Protein AF-A0A538HUB7-F1 (afdb_monomer_lite)

Sequence (260 aa):
GPAVIAAAWGALPEPLDDYRVLVALATLGLLAVALAFPAPLWARLAFGVAAAANPVAVRAAWFGTADAPTLLLLFASFALVLRRRPAWAGAALGAAILTKQFALAAAPFVVAAVLVSWGRRDALRAVAIGCGVVAAGFLPFLIADPGAVWTDTVRYGAGTYRIVGYGLSALLLRAHVLSDRNGAYPFFPLVFAVWLPVTAFLVRGQLRGRIPWTGCVGFTASVFVLLFLGRIFQISYLVYPLTGLALTGLVAVGERDSPG

Secondary structure (DSSP, 8-state):
-HHHHHHHHTTSPTTTT-HHHHHHHHHHHHHHHHTTSSS-HHHHHHHHHHHHS-HHHHHHHHHT-THHHHHHHHHHHHHHHHTT-HHHHHHHHHHHHHH-GGGGGGHHHHHHHHHHHH-HHHHHHHHHHHHHHHHHHHHHHHHH-HHHIIIIIIIIIIIISPPEESSHHHHHHHTTSSS-TTS---HHHHIIIIIHHHHHHHHHHHHHH--HHHHHHHHHHHHHHHHHTSSEE-GGGGHHHHHHHHHHHHHHHHHHTS--

Radius of gyration: 18.46 Å; chains: 1; bounding box: 49×42×50 Å

pLDDT: mean 93.14, std 6.97, range [47.38, 98.69]

Foldseek 3Di:
DQVVVLVVQLVDDPPRSPLLVVLLVLLLLLLVLLVLALFDPVLSNVLSCLLSVVPLSVVVSVVSQLVSVLLSLQSNLLSCLRVVNLLSSLQSLLVSCLSPVLSVLLLLLSLLSNCLRPNDVSSVNSVVNSVVNNCVSCVVVCVVPVPCCCVPPPCCFQAADFQDDDAPLVVCVVVVVDVGRRDGAPLVVCCVVPLVVLLVVLSVVCNVVSQSLSSLVSSLVSSVSNLRSTSYNHPSSVSRNSSSVSSSSSSVNSVVPDDD

Structure (mmCIF, N/CA/C/O backbone):
data_AF-A0A538HUB7-F1
#
_entry.id   AF-A0A538HUB7-F1
#
loop_
_atom_site.group_PDB
_atom_site.id
_atom_site.type_symbol
_atom_site.label_atom_id
_atom_site.label_alt_id
_atom_site.label_comp_id
_atom_site.label_asym_id
_atom_site.label_entity_id
_atom_site.label_seq_id
_atom_site.pdbx_PDB_ins_code
_atom_site.Cartn_x
_atom_site.Cartn_y
_atom_site.Cartn_z
_atom_site.occupancy
_atom_site.B_iso_or_equiv
_atom_site.auth_seq_id
_atom_site.auth_comp_id
_atom_site.auth_asym_id
_atom_site.auth_atom_id
_atom_site.pdbx_PDB_model_num
ATOM 1 N N . GLY A 1 1 ? 8.523 10.736 -2.372 1.00 71.75 1 GLY A N 1
ATOM 2 C CA . GLY A 1 1 ? 8.824 9.352 -2.795 1.00 71.75 1 GLY A CA 1
ATOM 3 C C . GLY A 1 1 ? 10.155 8.885 -2.235 1.00 71.75 1 GLY A C 1
ATOM 4 O O . GLY A 1 1 ? 10.750 9.650 -1.480 1.00 71.75 1 GLY A O 1
ATOM 5 N N . PRO A 1 2 ? 10.642 7.678 -2.585 1.00 75.12 2 PRO A N 1
ATOM 6 C CA . PRO A 1 2 ? 11.830 7.072 -1.975 1.00 75.12 2 PRO A CA 1
ATOM 7 C C . PRO A 1 2 ? 13.083 7.933 -2.064 1.00 75.12 2 PRO A C 1
ATOM 9 O O . PRO A 1 2 ? 13.783 8.037 -1.072 1.00 75.12 2 PRO A O 1
ATOM 12 N N . ALA A 1 3 ? 13.320 8.605 -3.196 1.00 79.56 3 ALA A N 1
ATOM 13 C CA . ALA A 1 3 ? 14.480 9.480 -3.376 1.00 79.56 3 ALA A CA 1
ATOM 14 C C . ALA A 1 3 ? 14.505 10.641 -2.367 1.00 79.56 3 ALA A C 1
ATOM 16 O O . ALA A 1 3 ? 15.527 10.901 -1.750 1.00 79.56 3 ALA A O 1
ATOM 17 N N . VAL A 1 4 ? 13.356 11.288 -2.140 1.00 82.88 4 VAL A N 1
ATOM 18 C CA . VAL A 1 4 ? 13.230 12.376 -1.153 1.00 82.88 4 VAL A CA 1
ATOM 19 C C . VAL A 1 4 ? 13.400 11.845 0.269 1.00 82.88 4 VAL A C 1
ATOM 21 O O . VAL A 1 4 ? 14.078 12.467 1.076 1.00 82.88 4 VAL A O 1
ATOM 24 N N . ILE A 1 5 ? 12.809 10.684 0.574 1.00 83.25 5 ILE A N 1
ATOM 25 C CA . ILE A 1 5 ? 12.940 10.057 1.896 1.00 83.25 5 ILE A CA 1
ATOM 26 C C . ILE A 1 5 ? 14.397 9.662 2.150 1.00 83.25 5 ILE A C 1
ATOM 28 O O . ILE A 1 5 ? 14.909 9.936 3.224 1.00 83.25 5 ILE A O 1
ATOM 32 N N . ALA A 1 6 ? 15.070 9.059 1.170 1.00 81.88 6 ALA A N 1
ATOM 33 C CA . ALA A 1 6 ? 16.469 8.666 1.272 1.00 81.88 6 ALA A CA 1
ATOM 34 C C . ALA A 1 6 ? 17.392 9.881 1.412 1.00 81.88 6 ALA A C 1
ATOM 36 O O . ALA A 1 6 ? 18.267 9.863 2.265 1.00 81.88 6 ALA A O 1
ATOM 37 N N . ALA A 1 7 ? 17.159 10.953 0.648 1.00 84.81 7 ALA A N 1
ATOM 38 C CA . ALA A 1 7 ? 17.924 12.193 0.771 1.00 84.81 7 ALA A CA 1
ATOM 39 C C . ALA A 1 7 ? 17.744 12.849 2.149 1.00 84.81 7 ALA A C 1
ATOM 41 O O . ALA A 1 7 ? 18.717 13.275 2.760 1.00 84.81 7 ALA A O 1
ATOM 42 N N . ALA A 1 8 ? 16.509 12.897 2.660 1.00 87.06 8 ALA A N 1
ATOM 43 C CA . ALA A 1 8 ? 16.238 13.420 3.996 1.00 87.06 8 ALA A CA 1
ATOM 44 C C . ALA A 1 8 ? 16.853 12.540 5.097 1.00 87.06 8 ALA A C 1
ATOM 46 O O . ALA A 1 8 ? 17.353 13.059 6.089 1.00 87.06 8 ALA A O 1
ATOM 47 N N . TRP A 1 9 ? 16.821 11.216 4.925 1.00 89.81 9 TRP A N 1
ATOM 48 C CA . TRP A 1 9 ? 17.374 10.262 5.885 1.00 89.81 9 TRP A CA 1
ATOM 49 C C . TRP A 1 9 ? 18.905 10.277 5.906 1.00 89.81 9 TRP A C 1
ATOM 51 O O . TRP A 1 9 ? 19.504 10.257 6.975 1.00 89.81 9 TRP A O 1
ATOM 61 N N . GLY A 1 10 ? 19.530 10.408 4.735 1.00 86.31 10 GLY A N 1
ATOM 62 C CA . GLY A 1 10 ? 20.982 10.502 4.581 1.00 86.31 10 GLY A CA 1
ATOM 63 C C . GLY A 1 10 ? 21.602 11.780 5.157 1.00 86.31 10 GLY A C 1
ATOM 64 O O . GLY A 1 10 ? 22.817 11.914 5.155 1.00 86.31 10 GLY A O 1
ATOM 65 N N . ALA A 1 11 ? 20.794 12.726 5.648 1.00 91.56 11 ALA A N 1
ATOM 66 C CA . ALA A 1 11 ? 21.279 13.897 6.378 1.00 91.56 11 ALA A CA 1
ATOM 67 C C . ALA A 1 11 ? 21.576 13.607 7.866 1.00 91.56 11 ALA A C 1
ATOM 69 O O . ALA A 1 11 ? 22.048 14.494 8.580 1.00 91.56 11 ALA A O 1
ATOM 70 N N . LEU A 1 12 ? 21.255 12.404 8.357 1.00 90.94 12 LEU A N 1
ATOM 71 C CA . LEU A 1 12 ? 21.574 11.964 9.716 1.00 90.94 12 LEU A CA 1
ATOM 72 C C . LEU A 1 12 ? 23.077 11.661 9.870 1.00 90.94 12 LEU A C 1
ATOM 74 O O . LEU A 1 12 ? 23.770 11.463 8.878 1.00 90.94 12 LEU A O 1
ATOM 78 N N . PRO A 1 13 ? 23.614 11.636 11.102 1.00 92.56 13 PRO A N 1
ATOM 79 C CA . PRO A 1 13 ? 24.986 11.198 11.333 1.00 92.56 13 PRO A CA 1
ATOM 80 C C . PRO A 1 13 ? 25.124 9.680 11.163 1.00 92.56 13 PRO A C 1
ATOM 82 O O . PRO A 1 13 ? 24.216 8.921 11.516 1.00 92.56 13 PRO A O 1
ATOM 85 N N . GLU A 1 14 ? 26.293 9.234 10.705 1.00 90.94 14 GLU A N 1
ATOM 86 C CA . GLU A 1 14 ? 26.631 7.810 10.653 1.00 90.94 14 GLU A CA 1
ATOM 87 C C . GLU A 1 14 ? 26.530 7.157 12.050 1.00 90.94 14 GLU A C 1
ATOM 89 O O . GLU A 1 14 ? 26.947 7.761 13.047 1.00 90.94 14 GLU A O 1
ATOM 94 N N . PRO A 1 15 ? 25.980 5.927 12.170 1.00 87.50 15 PRO A N 1
ATOM 95 C CA . PRO A 1 15 ? 25.507 5.040 11.096 1.00 87.50 15 PRO A CA 1
ATOM 96 C C . PRO A 1 15 ? 23.996 5.161 10.797 1.00 87.50 15 PRO A C 1
ATOM 98 O O . PRO A 1 15 ? 23.410 4.270 10.180 1.00 87.50 15 PRO A O 1
ATOM 101 N N . LEU A 1 16 ? 23.314 6.188 11.319 1.00 89.62 16 LEU A N 1
ATOM 102 C CA . LEU A 1 16 ? 21.856 6.321 11.198 1.00 89.62 16 LEU A CA 1
ATOM 103 C C . LEU A 1 16 ? 21.405 6.774 9.807 1.00 89.62 16 LEU A C 1
ATOM 105 O O . LEU A 1 16 ? 20.225 6.641 9.494 1.00 89.62 16 LEU A O 1
ATOM 109 N N . ASP A 1 17 ? 22.319 7.284 8.992 1.00 89.31 17 ASP A N 1
ATOM 110 C CA . ASP A 1 17 ? 22.122 7.711 7.608 1.00 89.31 17 ASP A CA 1
ATOM 111 C C . ASP A 1 17 ? 21.885 6.549 6.627 1.00 89.31 17 ASP A C 1
ATOM 113 O O . ASP A 1 17 ? 21.287 6.756 5.565 1.00 89.31 17 ASP A O 1
ATOM 117 N N . ASP A 1 18 ? 22.262 5.314 6.985 1.00 91.06 18 ASP A N 1
ATOM 118 C CA . ASP A 1 18 ? 21.969 4.129 6.173 1.00 91.06 18 ASP A CA 1
ATOM 119 C C . ASP A 1 18 ? 20.448 3.914 6.068 1.00 91.06 18 ASP A C 1
ATOM 121 O O . ASP A 1 18 ? 19.735 3.663 7.045 1.00 91.06 18 ASP A O 1
ATOM 125 N N . TYR A 1 19 ? 19.933 3.944 4.837 1.00 90.25 19 TYR A N 1
ATOM 126 C CA . TYR A 1 19 ? 18.521 3.719 4.534 1.00 90.25 19 TYR A CA 1
ATOM 127 C C . TYR A 1 19 ? 17.997 2.372 5.063 1.00 90.25 19 TYR A C 1
ATOM 129 O O . TYR A 1 19 ? 16.810 2.238 5.366 1.00 90.25 19 TYR A O 1
ATOM 137 N N . ARG A 1 20 ? 18.855 1.359 5.230 1.00 92.44 20 ARG A N 1
ATOM 138 C CA . ARG A 1 20 ? 18.485 0.074 5.849 1.00 92.44 20 ARG A CA 1
ATOM 139 C C . ARG A 1 20 ? 18.029 0.245 7.293 1.00 92.44 20 ARG A C 1
ATOM 141 O O . ARG A 1 20 ? 17.128 -0.479 7.716 1.00 92.44 20 ARG A O 1
ATOM 148 N N . VAL A 1 21 ? 18.572 1.222 8.021 1.00 92.81 21 VAL A N 1
ATOM 149 C CA . VAL A 1 21 ? 18.115 1.570 9.374 1.00 92.81 21 VAL A CA 1
ATOM 150 C C . VAL A 1 21 ? 16.677 2.076 9.321 1.00 92.81 21 VAL A C 1
ATOM 152 O O . VAL A 1 21 ? 15.841 1.587 10.080 1.00 92.81 21 VAL A O 1
ATOM 155 N N . LEU A 1 22 ? 16.335 2.960 8.374 1.00 92.75 22 LEU A N 1
ATOM 156 C CA . LEU A 1 22 ? 14.943 3.382 8.170 1.00 92.75 22 LEU A CA 1
ATOM 157 C C . LEU A 1 22 ? 14.031 2.190 7.875 1.00 92.75 22 LEU A C 1
ATOM 159 O O . LEU A 1 22 ? 12.939 2.096 8.433 1.00 92.75 22 LEU A O 1
ATOM 163 N N . VAL A 1 23 ? 14.449 1.276 6.997 1.00 93.62 23 VAL A N 1
ATOM 164 C CA . VAL A 1 23 ? 13.630 0.108 6.642 1.00 93.62 23 VAL A CA 1
ATOM 165 C C . VAL A 1 23 ? 13.457 -0.827 7.843 1.00 93.62 23 VAL A C 1
ATOM 167 O O . VAL A 1 23 ? 12.350 -1.322 8.068 1.00 93.62 23 VAL A O 1
ATOM 170 N N . ALA A 1 24 ? 14.495 -1.028 8.657 1.00 94.06 24 ALA A N 1
ATOM 171 C CA . ALA A 1 24 ? 14.412 -1.794 9.899 1.00 94.06 24 ALA A CA 1
ATOM 172 C C . ALA A 1 24 ? 13.457 -1.135 10.909 1.00 94.06 24 ALA A C 1
ATOM 174 O O . ALA A 1 24 ? 12.549 -1.795 11.419 1.00 94.06 24 ALA A O 1
ATOM 175 N N . LEU A 1 25 ? 13.584 0.177 11.129 1.00 95.12 25 LEU A N 1
ATOM 176 C CA . LEU A 1 25 ? 12.682 0.943 11.992 1.00 95.12 25 LEU A CA 1
ATOM 177 C C . LEU A 1 25 ? 11.243 0.915 11.479 1.00 95.12 25 LEU A C 1
ATOM 179 O O . LEU A 1 25 ? 10.319 0.747 12.268 1.00 95.12 25 LEU A O 1
ATOM 183 N N . ALA A 1 26 ? 11.032 1.018 10.167 1.00 96.06 26 ALA A N 1
ATOM 184 C CA . ALA A 1 26 ? 9.704 0.924 9.575 1.00 96.06 26 ALA A CA 1
ATOM 185 C C . ALA A 1 26 ? 9.098 -0.477 9.734 1.00 96.06 26 ALA A C 1
ATOM 187 O O . ALA A 1 26 ? 7.897 -0.605 9.972 1.00 96.06 26 ALA A O 1
ATOM 188 N N . THR A 1 27 ? 9.930 -1.519 9.656 1.00 95.69 27 THR A N 1
ATOM 189 C CA . THR A 1 27 ? 9.527 -2.912 9.890 1.00 95.69 27 THR A CA 1
ATOM 190 C C . THR A 1 27 ? 9.089 -3.111 11.341 1.00 95.69 27 THR A C 1
ATOM 192 O O . THR A 1 27 ? 7.994 -3.613 11.580 1.00 95.69 27 THR A O 1
ATOM 195 N N . LEU A 1 28 ? 9.874 -2.637 12.317 1.00 96.25 28 LEU A N 1
ATOM 196 C CA . LEU A 1 28 ? 9.479 -2.629 13.734 1.00 96.25 28 LEU A CA 1
ATOM 197 C C . LEU A 1 28 ? 8.252 -1.739 13.983 1.00 96.25 28 LEU A C 1
ATOM 199 O O . LEU A 1 28 ? 7.378 -2.068 14.785 1.00 96.25 28 LEU A O 1
ATOM 203 N N . GLY A 1 29 ? 8.142 -0.641 13.238 1.00 96.94 29 GLY A N 1
ATOM 204 C CA . GLY A 1 29 ? 7.007 0.270 13.254 1.00 96.94 29 GLY A CA 1
ATOM 205 C C . GLY A 1 29 ? 5.682 -0.406 12.901 1.00 96.94 29 GLY A C 1
ATOM 206 O O . GLY A 1 29 ? 4.642 0.065 13.354 1.00 96.94 29 GLY A O 1
ATOM 207 N N . LEU A 1 30 ? 5.686 -1.527 12.165 1.00 97.12 30 LEU A N 1
ATOM 208 C CA . LEU A 1 30 ? 4.467 -2.301 11.891 1.00 97.12 30 LEU A CA 1
ATOM 209 C C . LEU A 1 30 ? 3.821 -2.825 13.182 1.00 97.12 30 LEU A C 1
ATOM 211 O O . LEU A 1 30 ? 2.596 -2.811 13.303 1.00 97.12 30 LEU A O 1
ATOM 215 N N . LEU A 1 31 ? 4.623 -3.210 14.178 1.00 97.56 31 LEU A N 1
ATOM 216 C CA . LEU A 1 31 ? 4.112 -3.555 15.504 1.00 97.56 31 LEU A CA 1
ATOM 217 C C . LEU A 1 31 ? 3.567 -2.312 16.216 1.00 97.56 31 LEU A C 1
ATOM 219 O O . LEU A 1 31 ? 2.450 -2.338 16.731 1.00 97.56 31 LEU A O 1
ATOM 223 N N . ALA A 1 32 ? 4.313 -1.206 16.203 1.00 97.00 32 ALA A N 1
ATOM 224 C CA . ALA A 1 32 ? 3.886 0.035 16.850 1.00 97.00 32 ALA A CA 1
ATOM 225 C C . ALA A 1 32 ? 2.557 0.558 16.278 1.00 97.00 32 ALA A C 1
ATOM 227 O O . ALA A 1 32 ? 1.659 0.946 17.024 1.00 97.00 32 ALA A O 1
ATOM 228 N N . VAL A 1 33 ? 2.382 0.515 14.957 1.00 97.50 33 VAL A N 1
ATOM 229 C CA . VAL A 1 33 ? 1.141 0.947 14.310 1.00 97.50 33 VAL A CA 1
ATOM 230 C C . VAL A 1 33 ? 0.013 -0.069 14.499 1.00 97.50 33 VAL A C 1
ATOM 232 O O . VAL A 1 33 ? -1.143 0.336 14.576 1.00 97.50 33 VAL A O 1
ATOM 235 N N . ALA A 1 34 ? 0.307 -1.368 14.652 1.00 97.56 34 ALA A N 1
ATOM 236 C CA . ALA A 1 34 ? -0.696 -2.363 15.041 1.00 97.56 34 ALA A CA 1
ATOM 237 C C . ALA A 1 34 ? -1.276 -2.052 16.427 1.00 97.56 34 ALA A C 1
ATOM 239 O O . ALA A 1 34 ? -2.479 -2.204 16.650 1.00 97.56 34 ALA A O 1
ATOM 240 N N . LEU A 1 35 ? -0.469 -1.486 17.334 1.00 97.31 35 LEU A N 1
ATOM 241 C CA . LEU A 1 35 ? -0.982 -0.945 18.590 1.00 97.31 35 LEU A CA 1
ATOM 242 C C . LEU A 1 35 ? -1.943 0.233 18.352 1.00 97.31 35 LEU A C 1
ATOM 244 O O . LEU A 1 35 ? -2.772 0.513 19.204 1.00 97.31 35 LEU A O 1
ATOM 248 N N . ALA A 1 36 ? -1.952 0.909 17.210 1.00 95.88 36 ALA A N 1
ATOM 249 C CA . ALA A 1 36 ? -2.946 1.948 16.963 1.00 95.88 36 ALA A CA 1
ATOM 250 C C . ALA A 1 36 ? -4.348 1.393 16.636 1.00 95.88 36 ALA A C 1
ATOM 252 O O . ALA A 1 36 ? -5.298 2.169 16.645 1.00 95.88 36 ALA A O 1
ATOM 253 N N . PHE A 1 37 ? -4.553 0.091 16.408 1.00 96.31 37 PHE A N 1
ATOM 254 C CA . PHE A 1 37 ? -5.878 -0.448 16.060 1.00 96.31 37 PHE A CA 1
ATOM 255 C C . PHE A 1 37 ? -6.808 -0.593 17.281 1.00 96.31 37 PHE A C 1
ATOM 257 O O . PHE A 1 37 ? -6.331 -0.884 18.383 1.00 96.31 37 PHE A O 1
ATOM 264 N N . PRO A 1 38 ? -8.128 -0.369 17.123 1.00 93.88 38 PRO A N 1
ATOM 265 C CA . PRO A 1 38 ? -9.117 -0.640 18.165 1.00 93.88 38 PRO A CA 1
ATOM 266 C C . PRO A 1 38 ? -9.408 -2.149 18.230 1.00 93.88 38 PRO A C 1
ATOM 268 O O . PRO A 1 38 ? -10.403 -2.628 17.705 1.00 93.88 38 PRO A O 1
ATOM 271 N N . ALA A 1 39 ? -8.488 -2.903 18.824 1.00 94.62 39 ALA A N 1
ATOM 272 C CA . ALA A 1 39 ? -8.589 -4.349 19.010 1.00 94.62 39 ALA A CA 1
ATOM 273 C C . ALA A 1 39 ? -8.029 -4.747 20.392 1.00 94.62 39 ALA A C 1
ATOM 275 O O . ALA A 1 39 ? -7.307 -3.949 21.011 1.00 94.62 39 ALA A O 1
ATOM 276 N N . PRO A 1 40 ? -8.313 -5.961 20.895 1.00 96.31 40 PRO A N 1
ATOM 277 C CA . PRO A 1 40 ? -7.677 -6.462 22.108 1.00 96.31 40 PRO A CA 1
ATOM 278 C C . PRO A 1 40 ? -6.151 -6.452 21.997 1.00 96.31 40 PRO A C 1
ATOM 280 O O . PRO A 1 40 ? -5.583 -6.621 20.913 1.00 96.31 40 PRO A O 1
ATOM 283 N N . LEU A 1 41 ? -5.467 -6.293 23.134 1.00 96.75 41 LEU A N 1
ATOM 284 C CA . LEU A 1 41 ? -4.004 -6.220 23.168 1.00 96.75 41 LEU A CA 1
ATOM 285 C C . LEU A 1 41 ? -3.347 -7.462 22.548 1.00 96.75 41 LEU A C 1
ATOM 287 O O . LEU A 1 41 ? -2.406 -7.318 21.773 1.00 96.75 41 LEU A O 1
ATOM 291 N N . TRP A 1 42 ? -3.872 -8.658 22.832 1.00 96.81 42 TRP A N 1
ATOM 292 C CA . TRP A 1 42 ? -3.332 -9.905 22.284 1.00 96.81 42 TRP A CA 1
ATOM 293 C C . TRP A 1 42 ? -3.349 -9.907 20.749 1.00 96.81 42 TRP A C 1
ATOM 295 O O . TRP A 1 42 ? -2.367 -10.311 20.134 1.00 96.81 42 TRP A O 1
ATOM 305 N N . ALA A 1 43 ? -4.412 -9.390 20.125 1.00 97.00 43 ALA A N 1
ATOM 306 C CA . ALA A 1 43 ? -4.539 -9.339 18.672 1.00 97.00 43 ALA A CA 1
ATOM 307 C C . ALA A 1 43 ? -3.584 -8.302 18.073 1.00 97.00 43 ALA A C 1
ATOM 309 O O . ALA A 1 43 ? -2.894 -8.583 17.093 1.00 97.00 43 ALA A O 1
ATOM 310 N N . ARG A 1 44 ? -3.484 -7.122 18.703 1.00 97.62 44 ARG A N 1
ATOM 311 C CA . ARG A 1 44 ? -2.546 -6.058 18.301 1.00 97.62 44 ARG A CA 1
ATOM 312 C C . ARG A 1 44 ? -1.101 -6.556 18.323 1.00 97.62 44 ARG A C 1
ATOM 314 O O . ARG A 1 44 ? -0.363 -6.301 17.375 1.00 97.62 44 ARG A O 1
ATOM 321 N N . LEU A 1 45 ? -0.722 -7.304 19.360 1.00 98.06 45 LEU A N 1
ATOM 322 C CA . LEU A 1 45 ? 0.604 -7.912 19.468 1.00 98.06 45 LEU A CA 1
ATOM 323 C C . LEU A 1 45 ? 0.791 -9.050 18.460 1.00 98.06 45 LEU A C 1
ATOM 325 O O . LEU A 1 45 ? 1.768 -9.031 17.722 1.00 98.06 45 LEU A O 1
ATOM 329 N N . ALA A 1 46 ? -0.140 -10.002 18.375 1.00 97.88 46 ALA A N 1
ATOM 330 C CA . ALA A 1 46 ? -0.007 -11.166 17.500 1.00 97.88 46 ALA A CA 1
ATOM 331 C C . ALA A 1 46 ? 0.103 -10.771 16.019 1.00 97.88 46 ALA A C 1
ATOM 333 O O . ALA A 1 46 ? 1.050 -11.168 15.341 1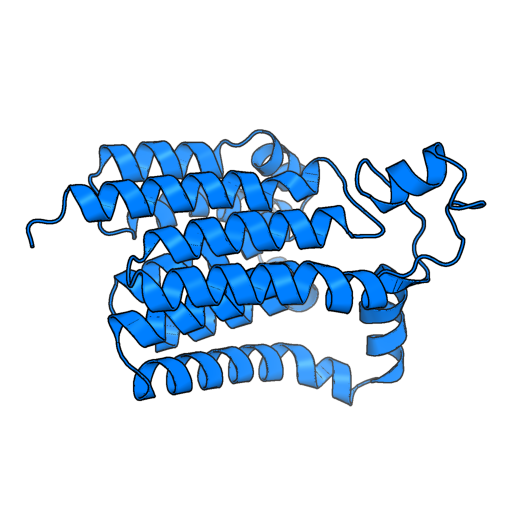.00 97.88 46 ALA A O 1
ATOM 334 N N . PHE A 1 47 ? -0.819 -9.942 15.518 1.00 98.06 47 PHE A N 1
ATOM 335 C CA . PHE A 1 47 ? -0.798 -9.505 14.120 1.00 98.06 47 PHE A CA 1
ATOM 336 C C . PHE A 1 47 ? 0.295 -8.467 13.843 1.00 98.06 47 PHE A C 1
ATOM 338 O O . PHE A 1 47 ? 0.876 -8.477 12.759 1.00 98.06 47 PHE A O 1
ATOM 345 N N . GLY A 1 48 ? 0.623 -7.611 14.817 1.00 97.25 48 GLY A N 1
ATOM 346 C CA . GLY A 1 48 ? 1.748 -6.679 14.712 1.00 97.25 48 GLY A CA 1
ATOM 347 C C . GLY A 1 48 ? 3.094 -7.397 14.607 1.00 97.25 48 GLY A C 1
ATOM 348 O O . GLY A 1 48 ? 3.894 -7.077 13.730 1.00 97.25 48 GLY A O 1
ATOM 349 N N . VAL A 1 49 ? 3.320 -8.417 15.442 1.00 97.25 49 VAL A N 1
ATOM 350 C CA . VAL A 1 49 ? 4.509 -9.279 15.372 1.00 97.25 49 VAL A CA 1
ATOM 351 C C . VAL A 1 49 ? 4.502 -10.087 14.081 1.00 97.25 49 VAL A C 1
ATOM 353 O O . VAL A 1 49 ? 5.526 -10.132 13.415 1.00 97.25 49 VAL A O 1
ATOM 356 N N . ALA A 1 50 ? 3.372 -10.665 13.666 1.00 96.88 50 ALA A N 1
ATOM 357 C CA . ALA A 1 50 ? 3.295 -11.395 12.399 1.00 96.88 50 ALA A CA 1
ATOM 358 C C . ALA A 1 50 ? 3.660 -10.514 11.188 1.00 96.88 50 ALA A C 1
ATOM 360 O O . ALA A 1 50 ? 4.315 -10.989 10.262 1.00 96.88 50 ALA A O 1
ATOM 361 N N . ALA A 1 51 ? 3.282 -9.231 11.201 1.00 95.75 51 ALA A N 1
ATOM 362 C CA . ALA A 1 51 ? 3.657 -8.273 10.163 1.00 95.75 51 ALA A CA 1
ATOM 363 C C . ALA A 1 51 ? 5.147 -7.882 10.231 1.00 95.75 51 ALA A C 1
ATOM 365 O O . ALA A 1 51 ? 5.826 -7.890 9.205 1.00 95.75 51 ALA A O 1
ATOM 366 N N . ALA A 1 52 ? 5.664 -7.568 11.424 1.00 95.31 52 ALA A N 1
ATOM 367 C CA . ALA A 1 52 ? 7.040 -7.101 11.622 1.00 95.31 52 ALA A CA 1
ATOM 368 C C . ALA A 1 52 ? 8.091 -8.223 11.503 1.00 95.31 52 ALA A C 1
ATOM 370 O O . ALA A 1 52 ? 9.137 -8.041 10.888 1.00 95.31 52 ALA A O 1
ATOM 371 N N . ALA A 1 53 ? 7.808 -9.399 12.063 1.00 94.81 53 ALA A N 1
ATOM 372 C CA . ALA A 1 53 ? 8.692 -10.566 12.075 1.00 94.81 53 ALA A CA 1
ATOM 373 C C . ALA A 1 53 ? 8.489 -11.492 10.863 1.00 94.81 53 ALA A C 1
ATOM 375 O O . ALA A 1 53 ? 9.044 -12.590 10.820 1.00 94.81 53 ALA A O 1
ATOM 376 N N . ASN A 1 54 ? 7.707 -11.068 9.863 1.00 92.44 54 ASN A N 1
ATOM 377 C CA . ASN A 1 54 ? 7.571 -11.788 8.603 1.00 92.44 54 ASN A CA 1
ATOM 378 C C . ASN A 1 54 ? 8.968 -11.991 7.975 1.00 92.44 54 ASN A C 1
ATOM 380 O O . ASN A 1 54 ? 9.640 -10.993 7.698 1.00 92.44 54 ASN A O 1
ATOM 384 N N . PRO A 1 55 ? 9.407 -13.231 7.671 1.00 92.88 55 PRO A N 1
ATOM 385 C CA . PRO A 1 55 ? 10.725 -13.484 7.083 1.00 92.88 55 PRO A CA 1
ATOM 386 C C . PRO A 1 55 ? 10.988 -12.691 5.798 1.00 92.88 55 PRO A C 1
ATOM 388 O O . PRO A 1 55 ? 12.123 -12.301 5.523 1.00 92.88 55 PRO A O 1
ATOM 391 N N . VAL A 1 56 ? 9.940 -12.405 5.018 1.00 93.00 56 VAL A N 1
ATOM 392 C CA . VAL A 1 56 ? 10.037 -11.570 3.816 1.00 93.00 56 VAL A CA 1
ATOM 393 C C . VAL A 1 56 ? 10.329 -10.110 4.177 1.00 93.00 56 VAL A C 1
ATOM 395 O O . VAL A 1 56 ? 11.170 -9.491 3.529 1.00 93.00 56 VAL A O 1
ATOM 398 N N . ALA A 1 57 ? 9.690 -9.573 5.221 1.00 90.12 57 ALA A N 1
ATOM 399 C CA . ALA A 1 57 ? 9.909 -8.206 5.700 1.00 90.12 57 ALA A CA 1
ATOM 400 C C . ALA A 1 57 ? 11.289 -8.044 6.360 1.00 90.12 57 ALA A C 1
ATOM 402 O O . ALA A 1 57 ? 12.020 -7.110 6.036 1.00 90.12 57 ALA A O 1
ATOM 403 N N . VAL A 1 58 ? 11.693 -9.000 7.204 1.00 90.56 58 VAL A N 1
ATOM 404 C CA . VAL A 1 58 ? 13.023 -9.018 7.841 1.00 90.56 58 VAL A CA 1
ATOM 405 C C . VAL A 1 58 ? 14.123 -9.070 6.784 1.00 90.56 58 VAL A C 1
ATOM 407 O O . VAL A 1 58 ? 15.075 -8.291 6.824 1.00 90.56 58 VAL A O 1
ATOM 410 N N . ARG A 1 59 ? 13.967 -9.931 5.772 1.00 89.94 59 ARG A N 1
ATOM 411 C CA . ARG A 1 59 ? 14.892 -9.972 4.638 1.00 89.94 59 ARG A CA 1
ATOM 412 C C . ARG A 1 59 ? 14.914 -8.641 3.882 1.00 89.94 59 ARG A C 1
ATOM 414 O O . ARG A 1 59 ? 15.988 -8.186 3.508 1.00 89.94 59 ARG A O 1
ATOM 421 N N . ALA A 1 60 ? 13.758 -8.017 3.654 1.00 84.94 60 ALA A N 1
ATOM 422 C CA . ALA A 1 60 ? 13.652 -6.735 2.957 1.00 84.94 60 ALA A CA 1
ATOM 423 C C . ALA A 1 60 ? 14.386 -5.590 3.686 1.00 84.94 60 ALA A C 1
ATOM 425 O O . ALA A 1 60 ? 14.970 -4.731 3.020 1.00 84.94 60 ALA A O 1
ATOM 426 N N . ALA A 1 61 ? 14.436 -5.616 5.025 1.00 85.50 61 ALA A N 1
ATOM 427 C CA . ALA A 1 61 ? 15.220 -4.671 5.823 1.00 85.50 61 ALA A CA 1
ATOM 428 C C . ALA A 1 61 ? 16.718 -4.723 5.494 1.00 85.50 61 ALA A C 1
ATOM 430 O O . ALA A 1 61 ? 17.346 -3.679 5.329 1.00 85.50 61 ALA A O 1
ATOM 431 N N . TRP A 1 62 ? 17.264 -5.921 5.266 1.00 86.00 62 TRP A N 1
ATOM 432 C CA . TRP A 1 62 ? 18.667 -6.099 4.872 1.00 86.00 62 TRP A CA 1
ATOM 433 C C . TRP A 1 62 ? 19.004 -5.488 3.505 1.00 86.00 62 TRP A C 1
ATOM 435 O O . TRP A 1 62 ? 20.135 -5.067 3.271 1.00 86.00 62 TRP A O 1
ATOM 445 N N . PHE A 1 63 ? 18.028 -5.436 2.594 1.00 86.56 63 PHE A N 1
ATOM 446 C CA . PHE A 1 63 ? 18.211 -4.914 1.237 1.00 86.56 63 PHE A CA 1
ATOM 447 C C . PHE A 1 63 ? 17.879 -3.424 1.097 1.00 86.56 63 PHE A C 1
ATOM 449 O O . PHE A 1 63 ? 18.092 -2.868 0.022 1.00 86.56 63 PHE A O 1
ATOM 456 N N . GLY A 1 64 ? 17.363 -2.767 2.142 1.00 86.62 64 GLY A N 1
ATOM 457 C CA . GLY A 1 64 ? 17.031 -1.340 2.084 1.00 86.62 64 GLY A CA 1
ATOM 458 C C . GLY A 1 64 ? 15.903 -1.019 1.096 1.00 86.62 64 GLY A C 1
ATOM 459 O O . GLY A 1 64 ? 15.888 0.040 0.478 1.00 86.62 64 GLY A O 1
ATOM 460 N N . THR A 1 65 ? 14.952 -1.932 0.894 1.00 88.81 65 THR A N 1
ATOM 461 C CA . THR A 1 65 ? 13.828 -1.690 -0.024 1.00 88.81 65 THR A CA 1
ATOM 462 C C . THR A 1 65 ? 12.766 -0.791 0.609 1.00 88.81 65 THR A C 1
ATOM 464 O O . THR A 1 65 ? 12.417 -0.970 1.774 1.00 88.81 65 THR A O 1
ATOM 467 N N . ALA A 1 66 ? 12.139 0.084 -0.179 1.00 91.44 66 ALA A N 1
ATOM 468 C CA . ALA A 1 66 ? 11.075 0.989 0.279 1.00 91.44 66 ALA A CA 1
ATOM 469 C C . ALA A 1 66 ? 9.732 0.297 0.646 1.00 91.44 66 ALA A C 1
ATOM 471 O O . ALA A 1 66 ? 8.714 0.962 0.856 1.00 91.44 66 ALA A O 1
ATOM 472 N N . ASP A 1 67 ? 9.709 -1.037 0.721 1.00 94.31 67 ASP A N 1
ATOM 473 C CA . ASP A 1 67 ? 8.533 -1.845 1.049 1.00 94.31 67 ASP A CA 1
ATOM 474 C C . ASP A 1 67 ? 8.035 -1.602 2.476 1.00 94.31 67 ASP A C 1
ATOM 476 O O . ASP A 1 67 ? 6.865 -1.267 2.663 1.00 94.31 67 ASP A O 1
ATOM 480 N N . ALA A 1 68 ? 8.912 -1.700 3.482 1.00 94.44 68 ALA A N 1
ATOM 481 C CA . ALA A 1 68 ? 8.501 -1.552 4.880 1.00 94.44 68 ALA A CA 1
ATOM 482 C C . ALA A 1 68 ? 7.977 -0.140 5.212 1.00 94.44 68 ALA A C 1
ATOM 484 O O . ALA A 1 68 ? 6.892 -0.052 5.790 1.00 94.44 68 ALA A O 1
ATOM 485 N N . PRO A 1 69 ? 8.628 0.968 4.787 1.00 96.00 69 PRO A N 1
ATOM 486 C CA . PRO A 1 69 ? 8.057 2.306 4.956 1.00 96.00 69 PRO A CA 1
ATOM 487 C C . PRO A 1 69 ? 6.685 2.460 4.286 1.00 96.00 69 PRO A C 1
ATOM 489 O O . PRO A 1 69 ? 5.783 3.082 4.847 1.00 96.00 69 PRO A O 1
ATOM 492 N N . THR A 1 70 ? 6.488 1.847 3.113 1.00 97.19 70 THR A N 1
ATOM 493 C CA . THR A 1 70 ? 5.186 1.867 2.433 1.00 97.19 70 THR A CA 1
ATOM 494 C C . THR A 1 70 ? 4.119 1.113 3.226 1.00 97.19 70 THR A C 1
ATOM 496 O O . THR A 1 70 ? 3.016 1.625 3.414 1.00 97.19 70 THR A O 1
ATOM 499 N N . LEU A 1 71 ? 4.435 -0.092 3.706 1.00 97.19 71 LEU A N 1
ATOM 500 C CA . LEU A 1 71 ? 3.513 -0.909 4.497 1.00 97.19 71 LEU A CA 1
ATOM 501 C C . LEU A 1 71 ? 3.153 -0.251 5.829 1.00 97.19 71 LEU A C 1
ATOM 503 O O . LEU A 1 71 ? 1.990 -0.295 6.223 1.00 97.19 71 LEU A O 1
ATOM 507 N N . LEU A 1 72 ? 4.116 0.403 6.483 1.00 97.69 72 LEU A N 1
ATOM 508 C CA . LEU A 1 72 ? 3.881 1.170 7.704 1.00 97.69 72 LEU A CA 1
ATOM 509 C C . LEU A 1 72 ? 2.843 2.274 7.476 1.00 97.69 72 LEU A C 1
ATOM 511 O O . LEU A 1 72 ? 1.871 2.377 8.224 1.00 97.69 72 LEU A O 1
ATOM 515 N N . LEU A 1 73 ? 3.016 3.068 6.416 1.00 98.31 73 LEU A N 1
ATOM 516 C CA . LEU A 1 73 ? 2.088 4.142 6.050 1.00 98.31 73 LEU A CA 1
ATOM 517 C C . LEU A 1 73 ? 0.709 3.605 5.635 1.00 98.31 73 LEU A C 1
ATOM 519 O O . LEU A 1 73 ? -0.312 4.204 5.974 1.00 98.31 73 LEU A O 1
ATOM 523 N N . LEU A 1 74 ? 0.660 2.454 4.956 1.00 97.94 74 LEU A N 1
ATOM 524 C CA . LEU A 1 74 ? -0.594 1.765 4.634 1.00 97.94 74 LEU A CA 1
ATOM 525 C C . LEU A 1 74 ? -1.335 1.319 5.898 1.00 97.94 74 LEU A C 1
ATOM 527 O O . LEU A 1 74 ? -2.515 1.632 6.053 1.00 97.94 74 LEU A O 1
ATOM 531 N N . PHE A 1 75 ? -0.655 0.640 6.824 1.00 97.25 75 PHE A N 1
ATOM 532 C CA . PHE A 1 75 ? -1.239 0.238 8.106 1.00 97.25 75 PHE A CA 1
ATOM 533 C C . PHE A 1 75 ? -1.721 1.450 8.904 1.00 97.25 75 PHE A C 1
ATOM 535 O O . PHE A 1 75 ? -2.834 1.433 9.431 1.00 97.25 75 PHE A O 1
ATOM 542 N N . ALA A 1 76 ? -0.920 2.519 8.944 1.00 98.38 76 ALA A N 1
ATOM 543 C CA . ALA A 1 76 ? -1.303 3.773 9.579 1.00 98.38 76 ALA A CA 1
ATOM 544 C C . ALA A 1 76 ? -2.576 4.346 8.950 1.00 98.38 76 ALA A C 1
ATOM 546 O O . ALA A 1 76 ? -3.473 4.757 9.679 1.00 98.38 76 ALA A O 1
ATOM 547 N N . SER A 1 77 ? -2.696 4.330 7.619 1.00 98.44 77 SER A N 1
ATOM 548 C CA . SER A 1 77 ? -3.893 4.807 6.923 1.00 98.44 77 SER A CA 1
ATOM 549 C C . SER A 1 77 ? -5.150 4.066 7.388 1.00 98.44 77 SER A C 1
ATOM 551 O O . SER A 1 77 ? -6.098 4.711 7.840 1.00 98.44 77 SER A O 1
ATOM 553 N N . PHE A 1 78 ? -5.138 2.729 7.393 1.00 97.50 78 PHE A N 1
ATOM 554 C CA . PHE A 1 78 ? -6.268 1.933 7.888 1.00 97.50 78 PHE A CA 1
ATOM 555 C C . PHE A 1 78 ? -6.552 2.179 9.379 1.00 97.50 78 PHE A C 1
ATOM 557 O O . PHE A 1 78 ? -7.709 2.388 9.751 1.00 97.50 78 PHE A O 1
ATOM 564 N N . ALA A 1 79 ? -5.522 2.242 10.230 1.00 97.19 79 ALA A N 1
ATOM 565 C CA . ALA A 1 79 ? -5.685 2.560 11.650 1.00 97.19 79 ALA A CA 1
ATOM 566 C C . ALA A 1 79 ? -6.344 3.935 11.856 1.00 97.19 79 ALA A C 1
ATOM 568 O O . ALA A 1 79 ? -7.247 4.087 12.678 1.00 97.19 79 ALA A O 1
ATOM 569 N N . LEU A 1 80 ? -5.923 4.942 11.087 1.00 98.00 80 LEU A N 1
ATOM 570 C CA . LEU A 1 80 ? -6.433 6.311 11.160 1.00 98.00 80 LEU A CA 1
ATOM 571 C C . LEU A 1 80 ? -7.891 6.411 10.702 1.00 98.00 80 LEU A C 1
ATOM 573 O O . LEU A 1 80 ? -8.644 7.191 11.293 1.00 98.00 80 LEU A O 1
ATOM 577 N N . VAL A 1 81 ? -8.320 5.604 9.722 1.00 96.81 81 VAL A N 1
ATOM 578 C CA . VAL A 1 81 ? -9.749 5.484 9.381 1.00 96.81 81 VAL A CA 1
ATOM 579 C C . VAL A 1 81 ? -10.535 5.012 10.601 1.00 96.81 81 VAL A C 1
ATOM 581 O O . VAL A 1 81 ? -11.513 5.658 10.973 1.00 96.81 81 VAL A O 1
ATOM 584 N N . LEU A 1 82 ? -10.084 3.947 11.266 1.00 94.88 82 LEU A N 1
ATOM 585 C CA . LEU A 1 82 ? -10.765 3.382 12.438 1.00 94.88 82 LEU A CA 1
ATOM 586 C C . LEU A 1 82 ? -10.707 4.306 13.667 1.00 94.88 82 LEU A C 1
ATOM 588 O O . LEU A 1 82 ? -11.595 4.284 14.514 1.00 94.88 82 LEU A O 1
ATOM 592 N N . ARG A 1 83 ? -9.699 5.178 13.750 1.00 94.62 83 ARG A N 1
ATOM 593 C CA . ARG A 1 83 ? -9.526 6.175 14.821 1.00 94.62 83 ARG A CA 1
ATOM 594 C C . ARG A 1 83 ? -10.216 7.516 14.553 1.00 94.62 83 ARG A C 1
ATOM 596 O O . ARG A 1 83 ? -9.923 8.493 15.241 1.00 94.62 83 ARG A O 1
ATOM 603 N N . ARG A 1 84 ? -11.142 7.585 13.589 1.00 95.44 84 ARG A N 1
ATOM 604 C CA . ARG A 1 84 ? -11.898 8.805 13.229 1.00 95.44 84 ARG A CA 1
ATOM 605 C C . ARG A 1 84 ? -11.008 9.958 12.735 1.00 95.44 84 ARG A C 1
ATOM 607 O O . ARG A 1 84 ? -11.306 11.130 12.965 1.00 95.44 84 ARG A O 1
ATOM 614 N N . ARG A 1 85 ? -9.893 9.656 12.062 1.00 97.25 85 ARG A N 1
ATOM 615 C CA . ARG A 1 85 ? -8.949 10.648 11.506 1.00 97.25 85 ARG A CA 1
ATOM 616 C C . ARG A 1 85 ? -8.846 10.527 9.972 1.00 97.25 85 ARG A C 1
ATOM 618 O O . ARG A 1 85 ? -7.754 10.291 9.455 1.00 97.25 85 ARG A O 1
ATOM 625 N N . PRO A 1 86 ? -9.944 10.723 9.214 1.00 96.38 86 PRO A N 1
ATOM 626 C CA . PRO A 1 86 ? -9.981 10.464 7.768 1.00 96.38 86 PRO A CA 1
ATOM 627 C C . PRO A 1 86 ? -9.007 11.336 6.962 1.00 96.38 86 PRO A C 1
ATOM 629 O O . PRO A 1 86 ? -8.386 10.862 6.016 1.00 96.38 86 PRO A O 1
ATOM 632 N N . ALA A 1 87 ? -8.805 12.590 7.374 1.00 97.75 87 ALA A N 1
ATOM 633 C CA . ALA A 1 87 ? -7.829 13.489 6.759 1.00 97.75 87 ALA A CA 1
ATOM 634 C C . ALA A 1 87 ? -6.397 12.922 6.808 1.00 97.75 87 ALA A C 1
ATOM 636 O O . ALA A 1 87 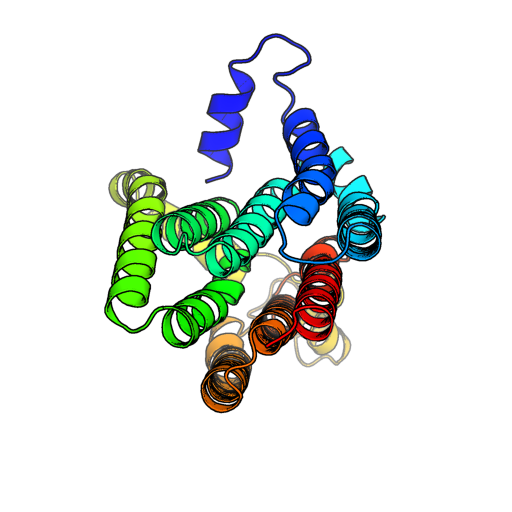? -5.713 12.850 5.788 1.00 97.75 87 ALA A O 1
ATOM 637 N N . TRP A 1 88 ? -5.971 12.461 7.987 1.00 98.44 88 TRP A N 1
ATOM 638 C CA . TRP A 1 88 ? -4.658 11.847 8.178 1.00 98.44 88 TRP A CA 1
ATOM 639 C C . TRP A 1 88 ? -4.558 10.480 7.505 1.00 98.44 88 TRP A C 1
ATOM 641 O O . TRP A 1 88 ? -3.497 10.144 6.990 1.00 98.44 88 TRP A O 1
ATOM 651 N N . ALA A 1 89 ? -5.654 9.716 7.446 1.00 98.38 89 ALA A N 1
ATOM 652 C CA . ALA A 1 89 ? -5.693 8.471 6.685 1.00 98.38 89 ALA A CA 1
ATOM 653 C C . ALA A 1 89 ? -5.403 8.714 5.194 1.00 98.38 89 ALA A C 1
ATOM 655 O O . ALA A 1 89 ? -4.599 7.993 4.600 1.00 98.38 89 ALA A O 1
ATOM 656 N N . GLY A 1 90 ? -6.001 9.763 4.618 1.00 98.50 90 GLY A N 1
ATOM 657 C CA . GLY A 1 90 ? -5.721 10.217 3.256 1.00 98.50 90 GLY A CA 1
ATOM 658 C C . GLY A 1 90 ? -4.263 10.637 3.063 1.00 98.50 90 GLY A C 1
ATOM 659 O O . GLY A 1 90 ? -3.620 10.180 2.121 1.00 98.50 90 GLY A O 1
ATOM 660 N N . ALA A 1 91 ? -3.713 11.436 3.984 1.00 98.62 91 ALA A N 1
ATOM 661 C CA . ALA A 1 91 ? -2.307 11.848 3.943 1.00 98.62 91 ALA A CA 1
ATOM 662 C C . ALA A 1 91 ? -1.340 10.651 4.002 1.00 98.62 91 ALA A C 1
ATOM 664 O O . ALA A 1 91 ? -0.424 10.559 3.186 1.00 98.62 91 ALA A O 1
ATOM 665 N N . ALA A 1 92 ? -1.572 9.709 4.923 1.00 98.62 92 ALA A N 1
ATOM 666 C CA . ALA A 1 92 ? -0.762 8.503 5.080 1.00 98.62 92 ALA A CA 1
ATOM 667 C C . ALA A 1 92 ? -0.816 7.612 3.830 1.00 98.62 92 ALA A C 1
ATOM 669 O O . ALA A 1 92 ? 0.219 7.134 3.370 1.00 98.62 92 ALA A O 1
ATOM 670 N N . LEU A 1 93 ? -1.998 7.446 3.226 1.00 98.69 93 LEU A N 1
ATOM 671 C CA . LEU A 1 93 ? -2.148 6.716 1.966 1.00 98.69 93 LEU A CA 1
ATOM 672 C C . LEU A 1 93 ? -1.425 7.421 0.809 1.00 98.69 93 LEU A C 1
ATOM 674 O O . LEU A 1 93 ? -0.732 6.764 0.035 1.00 98.69 93 LEU A O 1
ATOM 678 N N . GLY A 1 94 ? -1.553 8.745 0.694 1.00 98.44 94 GLY A N 1
ATOM 679 C CA . GLY A 1 94 ? -0.838 9.523 -0.320 1.00 98.44 94 GLY A CA 1
ATOM 680 C C . GLY A 1 94 ? 0.679 9.374 -0.186 1.00 98.44 94 GLY A C 1
ATOM 681 O O . GLY A 1 94 ? 1.372 9.107 -1.169 1.00 98.44 94 GLY A O 1
ATOM 682 N N . ALA A 1 95 ? 1.192 9.441 1.044 1.00 98.06 95 ALA A N 1
ATOM 683 C CA . ALA A 1 95 ? 2.598 9.187 1.340 1.00 98.06 95 ALA A CA 1
ATOM 684 C C . ALA A 1 95 ? 3.010 7.742 1.000 1.00 98.06 95 ALA A C 1
ATOM 686 O O . ALA A 1 95 ? 4.082 7.529 0.436 1.00 98.06 95 ALA A O 1
ATOM 687 N N . ALA A 1 96 ? 2.160 6.749 1.276 1.00 98.19 96 ALA A N 1
ATOM 688 C CA . ALA A 1 96 ? 2.413 5.358 0.908 1.00 98.19 96 ALA A CA 1
ATOM 689 C C . ALA A 1 96 ? 2.535 5.178 -0.615 1.00 98.19 96 ALA A C 1
ATOM 691 O O . ALA A 1 96 ? 3.481 4.545 -1.078 1.00 98.19 96 ALA A O 1
ATOM 692 N N . ILE A 1 97 ? 1.627 5.779 -1.395 1.00 97.50 97 ILE A N 1
ATOM 693 C CA . ILE A 1 97 ? 1.640 5.746 -2.870 1.00 97.50 97 ILE A CA 1
ATOM 694 C C . ILE A 1 97 ? 2.911 6.389 -3.421 1.00 97.50 97 ILE A C 1
ATOM 696 O O . ILE A 1 97 ? 3.538 5.832 -4.322 1.00 97.50 97 ILE A O 1
ATOM 700 N N . LEU A 1 98 ? 3.316 7.531 -2.857 1.00 95.31 98 LEU A N 1
ATOM 701 C CA . LEU A 1 98 ? 4.563 8.195 -3.230 1.00 95.31 98 LEU A CA 1
ATOM 702 C C . LEU A 1 98 ? 5.790 7.338 -2.955 1.00 95.31 98 LEU A C 1
ATOM 704 O O . LEU A 1 98 ? 6.764 7.436 -3.696 1.00 95.31 98 LEU A O 1
ATOM 708 N N . THR A 1 99 ? 5.783 6.575 -1.864 1.00 94.62 99 THR A N 1
ATOM 709 C CA . THR A 1 99 ? 6.887 5.685 -1.504 1.00 94.62 99 THR A CA 1
ATOM 710 C C . THR A 1 99 ? 6.911 4.467 -2.420 1.00 94.62 99 THR A C 1
ATOM 712 O O . THR A 1 99 ? 7.965 4.121 -2.949 1.00 94.62 99 THR A O 1
ATOM 715 N N . LYS A 1 100 ? 5.764 3.834 -2.676 1.00 93.44 100 LYS A N 1
ATOM 716 C CA . LYS A 1 100 ? 5.679 2.730 -3.632 1.00 93.44 100 LYS A CA 1
ATOM 717 C C . LYS A 1 100 ? 4.283 2.622 -4.230 1.00 93.44 100 LYS A C 1
ATOM 719 O O . LYS A 1 100 ? 3.285 2.472 -3.528 1.00 93.44 100 LYS A O 1
ATOM 724 N N . GLN A 1 101 ? 4.232 2.602 -5.560 1.00 92.38 101 GLN A N 1
ATOM 725 C CA . GLN A 1 101 ? 2.994 2.644 -6.344 1.00 92.38 101 GLN A CA 1
ATOM 726 C C . GLN A 1 101 ? 2.034 1.479 -6.061 1.00 92.38 101 GLN A C 1
ATOM 728 O O . GLN A 1 101 ? 0.833 1.622 -6.259 1.00 92.38 101 GLN A O 1
ATOM 733 N N . PHE A 1 102 ? 2.522 0.346 -5.540 1.00 92.56 102 PHE A N 1
ATOM 734 C CA . PHE A 1 102 ? 1.670 -0.778 -5.130 1.00 92.56 102 PHE A CA 1
ATOM 735 C C . PHE A 1 102 ? 0.646 -0.394 -4.054 1.00 92.56 102 PHE A C 1
ATOM 737 O O . PHE A 1 102 ? -0.429 -0.989 -3.993 1.00 92.56 102 PHE A O 1
ATOM 744 N N . ALA A 1 103 ? 0.924 0.642 -3.255 1.00 96.94 103 ALA A N 1
ATOM 745 C CA . ALA A 1 103 ? -0.034 1.194 -2.301 1.00 96.94 103 ALA A CA 1
ATOM 746 C C . ALA A 1 103 ? -1.293 1.776 -2.967 1.00 96.94 103 ALA A C 1
ATOM 748 O O . ALA A 1 103 ? -2.324 1.887 -2.306 1.00 96.94 103 ALA A O 1
ATOM 749 N N . LEU A 1 104 ? -1.261 2.085 -4.271 1.00 96.81 104 LEU A N 1
ATOM 750 C CA 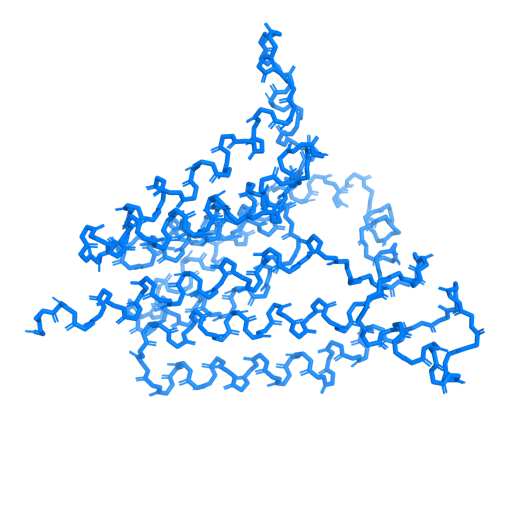. LEU A 1 104 ? -2.440 2.547 -5.009 1.00 96.81 104 LEU A CA 1
ATOM 751 C C . LEU A 1 104 ? -3.575 1.516 -4.964 1.00 96.81 104 LEU A C 1
ATOM 753 O O . LEU A 1 104 ? -4.743 1.897 -4.934 1.00 96.81 104 LEU A O 1
ATOM 757 N N . ALA A 1 105 ? -3.246 0.223 -4.870 1.00 97.88 105 ALA A N 1
ATOM 758 C CA . ALA A 1 105 ? -4.242 -0.832 -4.728 1.00 97.88 105 ALA A CA 1
ATOM 759 C C . ALA A 1 105 ? -5.081 -0.710 -3.447 1.00 97.88 105 ALA A C 1
ATOM 761 O O . ALA A 1 105 ? -6.208 -1.190 -3.419 1.00 97.88 105 ALA A O 1
ATOM 762 N N . ALA A 1 106 ? -4.584 -0.037 -2.403 1.00 98.19 106 ALA A N 1
ATOM 763 C CA . ALA A 1 106 ? -5.343 0.214 -1.178 1.00 98.19 106 ALA A CA 1
ATOM 764 C C . ALA A 1 106 ? -6.329 1.386 -1.307 1.00 98.19 106 ALA A C 1
ATOM 766 O O . ALA A 1 106 ? -7.297 1.457 -0.548 1.00 98.19 106 ALA A O 1
ATOM 767 N N . ALA A 1 107 ? -6.108 2.302 -2.255 1.00 98.44 107 ALA A N 1
ATOM 768 C CA . ALA A 1 107 ? -6.841 3.559 -2.334 1.00 98.44 107 ALA A CA 1
ATOM 769 C C . ALA A 1 107 ? -8.368 3.409 -2.386 1.00 98.44 107 ALA A C 1
ATOM 771 O O . ALA A 1 107 ? -9.038 4.035 -1.559 1.00 98.44 107 ALA A O 1
ATOM 772 N N . PRO A 1 108 ? -8.957 2.578 -3.268 1.00 98.25 108 PRO A N 1
ATOM 773 C CA . PRO A 1 108 ? -10.410 2.490 -3.326 1.00 98.25 108 PRO A CA 1
ATOM 774 C C . PRO A 1 108 ? -11.010 1.869 -2.054 1.00 98.25 108 PRO A C 1
ATOM 776 O O . PRO A 1 108 ? -12.117 2.239 -1.672 1.00 98.25 108 PRO A O 1
ATOM 779 N N . PHE A 1 109 ? -10.273 1.005 -1.347 1.00 98.38 109 PHE A N 1
ATOM 780 C CA . PHE A 1 109 ? -10.726 0.378 -0.100 1.00 98.38 109 PHE A CA 1
ATOM 781 C C . PHE A 1 109 ? -10.677 1.335 1.092 1.00 98.38 109 PHE A C 1
ATOM 783 O O . PHE A 1 109 ? -11.606 1.356 1.900 1.00 98.38 109 PHE A O 1
ATOM 790 N N . VAL A 1 110 ? -9.634 2.166 1.186 1.00 98.19 110 VAL A N 1
ATOM 791 C CA . VAL A 1 110 ? -9.541 3.228 2.202 1.00 98.19 110 VAL A CA 1
ATOM 792 C C . VAL A 1 110 ? -10.626 4.278 1.970 1.00 98.19 110 VAL A C 1
ATOM 794 O O . VAL A 1 110 ? -11.321 4.660 2.909 1.00 98.19 110 VAL A O 1
ATOM 797 N N . VAL A 1 111 ? -10.833 4.707 0.720 1.00 98.25 111 VAL A N 1
ATOM 798 C CA . VAL A 1 111 ? -11.895 5.665 0.372 1.00 98.25 111 VAL A CA 1
ATOM 799 C C . VAL A 1 111 ? -13.274 5.090 0.687 1.00 98.25 111 VAL A C 1
ATOM 801 O O . VAL A 1 111 ? -14.087 5.775 1.305 1.00 98.25 111 VAL A O 1
ATOM 804 N N . ALA A 1 112 ? -13.531 3.830 0.326 1.00 97.94 112 ALA A N 1
ATOM 805 C CA . ALA A 1 112 ? -14.776 3.150 0.666 1.00 97.94 112 ALA A CA 1
ATOM 806 C C . ALA A 1 112 ? -14.964 3.010 2.185 1.00 97.94 112 ALA A C 1
ATOM 808 O O . ALA A 1 112 ? -16.066 3.240 2.676 1.00 97.94 112 ALA A O 1
ATOM 809 N N . ALA A 1 113 ? -13.902 2.708 2.940 1.00 96.81 113 ALA A N 1
ATOM 810 C CA . ALA A 1 113 ? -13.962 2.619 4.397 1.00 96.81 113 ALA A CA 1
ATOM 811 C C . ALA A 1 113 ? -14.320 3.974 5.020 1.00 96.81 113 ALA A C 1
ATOM 813 O O . ALA A 1 113 ? -15.230 4.053 5.841 1.00 96.81 113 ALA A O 1
ATOM 814 N N . VAL A 1 114 ? -13.681 5.062 4.576 1.00 97.75 114 VAL A N 1
ATOM 815 C CA . VAL A 1 114 ? -14.022 6.412 5.044 1.00 97.75 114 VAL A CA 1
ATOM 816 C C . VAL A 1 114 ? -15.452 6.785 4.661 1.00 97.75 114 VAL A C 1
ATOM 818 O O . VAL A 1 114 ? -16.181 7.328 5.487 1.00 97.75 114 VAL A O 1
ATOM 821 N N . LEU A 1 115 ? -15.877 6.476 3.436 1.00 97.31 115 LEU A N 1
ATOM 822 C CA . LEU A 1 115 ? -17.227 6.768 2.962 1.00 97.31 115 LEU A CA 1
ATOM 823 C C . LEU A 1 115 ? -18.295 6.059 3.802 1.00 97.31 115 LEU A C 1
ATOM 825 O O . LEU A 1 115 ? -19.298 6.679 4.147 1.00 97.31 115 LEU A O 1
ATOM 829 N N . VAL A 1 116 ? -18.078 4.784 4.131 1.00 94.88 116 VAL A N 1
ATOM 830 C CA . VAL A 1 116 ? -19.008 3.978 4.934 1.00 94.88 116 VAL A CA 1
ATOM 831 C C . VAL A 1 116 ? -19.026 4.432 6.392 1.00 94.88 116 VAL A C 1
ATOM 833 O O . VAL A 1 116 ? -20.105 4.548 6.967 1.00 94.88 116 VAL A O 1
ATOM 836 N N . SER A 1 117 ? -17.864 4.697 6.992 1.00 93.44 117 SER A N 1
ATOM 837 C CA . SER A 1 117 ? -17.763 5.009 8.423 1.00 93.44 117 SER A CA 1
ATOM 838 C C . SER A 1 117 ? -18.044 6.476 8.758 1.00 93.44 117 SER A C 1
ATOM 840 O O . SER A 1 117 ? -18.549 6.769 9.838 1.00 93.44 117 SER A O 1
ATOM 842 N N . TRP A 1 118 ? -17.707 7.403 7.857 1.00 95.31 118 TRP A N 1
ATOM 843 C CA . TRP A 1 118 ? -17.676 8.848 8.133 1.00 95.31 118 TRP A CA 1
ATOM 844 C C . TRP A 1 118 ? -18.448 9.689 7.106 1.00 95.31 118 TRP A C 1
ATOM 846 O O . TRP A 1 118 ? -18.673 10.878 7.313 1.00 95.31 118 TRP A O 1
ATOM 856 N N . GLY A 1 119 ? -18.906 9.085 6.008 1.00 96.12 119 GLY A N 1
ATOM 857 C CA . GLY A 1 119 ? -19.717 9.753 4.996 1.00 96.12 119 GLY A CA 1
ATOM 858 C C . GLY A 1 119 ? -18.917 10.482 3.913 1.00 96.12 119 GLY A C 1
ATOM 859 O O . GLY A 1 119 ? -17.685 10.515 3.872 1.00 96.12 119 GLY A O 1
ATOM 860 N N . ARG A 1 120 ? -19.657 11.072 2.966 1.00 97.69 120 ARG A N 1
ATOM 861 C CA . ARG A 1 120 ? -19.102 11.603 1.708 1.00 97.69 120 ARG A CA 1
ATOM 862 C C . ARG A 1 120 ? -18.149 12.781 1.902 1.00 97.69 120 ARG A C 1
ATOM 864 O O . ARG A 1 120 ? -17.166 12.878 1.175 1.00 97.69 120 ARG A O 1
ATOM 871 N N . ARG A 1 121 ? -18.439 13.687 2.841 1.00 97.94 121 ARG A N 1
ATOM 872 C CA . ARG A 1 121 ? -17.612 14.887 3.070 1.00 97.94 121 ARG A CA 1
ATOM 873 C C . ARG A 1 121 ? -16.209 14.505 3.536 1.00 97.94 121 ARG A C 1
ATOM 875 O O . ARG A 1 121 ? -15.232 14.984 2.966 1.00 97.94 121 ARG A O 1
ATOM 882 N N . ASP A 1 122 ? -16.112 13.594 4.499 1.00 98.19 122 ASP A N 1
ATOM 883 C CA . ASP A 1 122 ? -14.833 13.092 4.997 1.00 98.19 122 ASP A CA 1
ATOM 884 C C . ASP A 1 122 ? -14.085 12.254 3.962 1.00 98.19 122 ASP A C 1
ATOM 886 O O . ASP A 1 122 ? -12.867 12.384 3.846 1.00 98.19 122 ASP A O 1
ATOM 890 N N . ALA A 1 123 ? -14.796 11.468 3.147 1.00 98.12 123 ALA A N 1
ATOM 891 C CA . ALA A 1 123 ? -14.183 10.736 2.039 1.00 98.12 123 ALA A CA 1
ATOM 892 C C . ALA A 1 123 ? -13.554 11.688 1.012 1.00 98.12 123 ALA A C 1
ATOM 894 O O . ALA A 1 123 ? -12.392 11.520 0.650 1.00 98.12 123 ALA A O 1
ATOM 895 N N . LEU A 1 124 ? -14.279 12.732 0.595 1.00 98.38 124 LEU A N 1
ATOM 896 C CA . LEU A 1 124 ? -13.752 13.748 -0.321 1.00 98.38 124 LEU A CA 1
ATOM 897 C C . LEU A 1 124 ? -12.568 14.504 0.285 1.00 98.38 124 LEU A C 1
ATOM 899 O O . LEU A 1 124 ? -11.585 14.746 -0.409 1.00 98.38 124 LEU A O 1
ATOM 903 N N . ARG A 1 125 ? -12.626 14.835 1.579 1.00 98.25 125 ARG A N 1
ATOM 904 C CA . ARG A 1 125 ? -11.513 15.480 2.286 1.00 98.25 125 ARG A CA 1
ATOM 905 C C . ARG A 1 125 ? -10.278 14.580 2.339 1.00 98.25 125 ARG A C 1
ATOM 907 O O . ARG A 1 125 ? -9.178 15.058 2.081 1.00 98.25 125 ARG A O 1
ATOM 914 N N . ALA A 1 126 ? -10.446 13.296 2.650 1.00 98.38 126 ALA A N 1
ATOM 915 C CA . ALA A 1 126 ? -9.358 12.322 2.663 1.00 98.38 126 ALA A CA 1
ATOM 916 C C . ALA A 1 126 ? -8.731 12.160 1.270 1.00 98.38 126 ALA A C 1
ATOM 918 O O . ALA A 1 126 ? -7.507 12.187 1.149 1.00 98.38 126 ALA A O 1
ATOM 919 N N . VAL A 1 127 ? -9.558 12.066 0.221 1.00 98.56 127 VAL A N 1
ATOM 920 C CA . VAL A 1 127 ? -9.101 12.026 -1.177 1.00 98.56 127 VAL A CA 1
ATOM 921 C C . VAL A 1 127 ? -8.331 13.294 -1.527 1.00 98.56 127 VAL A C 1
ATOM 923 O O . VAL A 1 127 ? -7.207 13.194 -2.001 1.00 98.56 127 VAL A O 1
ATOM 926 N N . ALA A 1 128 ? -8.882 14.477 -1.246 1.00 98.56 128 ALA A N 1
ATOM 927 C CA . ALA A 1 128 ? -8.235 15.749 -1.555 1.00 98.56 128 ALA A CA 1
ATOM 928 C C . ALA A 1 128 ? -6.869 15.882 -0.866 1.00 98.56 128 ALA A C 1
ATOM 930 O O . ALA A 1 128 ? -5.895 16.266 -1.506 1.00 98.56 128 ALA A O 1
ATOM 931 N N . ILE A 1 129 ? -6.774 15.508 0.413 1.00 98.62 129 ILE A N 1
ATOM 932 C CA . ILE A 1 129 ? -5.509 15.539 1.158 1.00 98.62 129 ILE A CA 1
ATOM 933 C C . ILE A 1 129 ? -4.521 14.508 0.607 1.00 98.62 129 ILE A C 1
ATOM 935 O O . ILE A 1 129 ? -3.361 14.845 0.386 1.00 98.62 129 ILE A O 1
ATOM 939 N N . GLY A 1 130 ? -4.959 13.275 0.343 1.00 98.44 130 GLY A N 1
ATOM 940 C CA . GLY A 1 130 ? -4.102 12.244 -0.245 1.00 98.44 130 GLY A CA 1
ATOM 941 C C . GLY A 1 130 ? -3.570 12.647 -1.622 1.00 98.44 130 GLY A C 1
ATOM 942 O O . GLY A 1 130 ? -2.368 12.556 -1.866 1.00 98.44 130 GLY A O 1
ATOM 943 N N . CYS A 1 131 ? -4.437 13.172 -2.490 1.00 98.19 131 CYS A N 1
ATOM 944 C CA . CYS A 1 131 ? -4.058 13.738 -3.783 1.00 98.19 131 CYS A CA 1
ATOM 945 C C . CYS A 1 131 ? -3.108 14.928 -3.627 1.00 98.19 131 CYS A C 1
ATOM 947 O O . CYS A 1 131 ? -2.144 15.013 -4.376 1.00 98.19 131 CYS A O 1
ATOM 949 N N . GLY A 1 132 ? -3.336 15.806 -2.647 1.00 98.25 132 GLY A N 1
ATOM 950 C CA . GLY A 1 132 ? -2.448 16.928 -2.342 1.00 98.25 132 GLY A CA 1
ATOM 951 C C . GLY A 1 132 ? -1.047 16.471 -1.934 1.00 98.25 132 GLY A C 1
ATOM 952 O O . GLY A 1 132 ? -0.066 16.996 -2.450 1.00 98.25 132 GLY A O 1
ATOM 953 N N . VAL A 1 133 ? -0.942 15.442 -1.085 1.00 97.88 133 VAL A N 1
ATOM 954 C CA . VAL A 1 133 ? 0.347 14.832 -0.715 1.00 97.88 133 VAL A CA 1
ATOM 955 C C . VAL A 1 133 ? 1.037 14.250 -1.946 1.00 97.88 133 VAL A C 1
ATOM 957 O O . VAL A 1 133 ? 2.194 14.580 -2.197 1.00 97.88 133 VAL A O 1
ATOM 960 N N . VAL A 1 134 ? 0.334 13.435 -2.744 1.00 96.50 134 VAL A N 1
ATOM 961 C CA . VAL A 1 134 ? 0.890 12.846 -3.976 1.00 96.50 134 VAL A CA 1
ATOM 962 C C . VAL A 1 134 ? 1.347 13.931 -4.950 1.00 96.50 134 VAL A C 1
ATOM 964 O O . VAL A 1 134 ? 2.464 13.862 -5.452 1.00 96.50 134 VAL A O 1
ATOM 967 N N . ALA A 1 135 ? 0.528 14.955 -5.184 1.00 95.94 135 ALA A N 1
ATOM 968 C CA . ALA A 1 135 ? 0.875 16.070 -6.054 1.00 95.94 135 ALA A CA 1
ATOM 969 C C . ALA A 1 135 ? 2.122 16.797 -5.540 1.00 95.94 135 ALA A C 1
ATOM 971 O O . ALA A 1 135 ? 3.078 16.946 -6.291 1.00 95.94 135 ALA A O 1
ATOM 972 N N . ALA A 1 136 ? 2.176 17.157 -4.257 1.00 94.94 136 ALA A N 1
ATOM 973 C CA . ALA A 1 136 ? 3.333 17.834 -3.673 1.00 94.94 136 ALA A CA 1
ATOM 974 C C . ALA A 1 136 ? 4.634 17.027 -3.832 1.00 94.94 136 ALA A C 1
ATOM 976 O O . ALA A 1 136 ? 5.688 17.595 -4.101 1.00 94.94 136 ALA A O 1
ATOM 977 N N . GLY A 1 137 ? 4.565 15.698 -3.701 1.00 91.56 137 GLY A N 1
ATOM 978 C CA . GLY A 1 137 ? 5.735 14.829 -3.820 1.00 91.56 137 GLY A CA 1
ATOM 979 C C . GLY A 1 137 ? 6.108 14.409 -5.245 1.00 91.56 137 GLY A C 1
ATOM 980 O O . GLY A 1 137 ? 7.223 13.929 -5.436 1.00 91.56 137 GLY A O 1
ATOM 981 N N . PHE A 1 138 ? 5.203 14.532 -6.218 1.00 90.75 138 PHE A N 1
ATOM 982 C CA . PHE A 1 138 ? 5.400 14.051 -7.593 1.00 90.75 138 PHE A CA 1
ATOM 983 C C . PHE A 1 138 ? 5.535 15.185 -8.615 1.00 90.75 138 PHE A C 1
ATOM 985 O O . PHE A 1 138 ? 6.319 15.076 -9.556 1.00 90.75 138 PHE A O 1
ATOM 992 N N . LEU A 1 139 ? 4.814 16.290 -8.418 1.00 93.06 139 LEU A N 1
ATOM 993 C CA . LEU A 1 139 ? 4.760 17.415 -9.348 1.00 93.06 139 LEU A CA 1
ATOM 994 C C . LEU A 1 139 ? 6.132 18.054 -9.636 1.00 93.06 139 LEU A C 1
ATOM 996 O O . LEU A 1 139 ? 6.358 18.372 -10.799 1.00 93.06 139 LEU A O 1
ATOM 1000 N N . PRO A 1 140 ? 7.079 18.183 -8.677 1.00 91.75 140 PRO A N 1
ATOM 1001 C CA . PRO A 1 140 ? 8.410 18.711 -8.985 1.00 91.75 140 PRO A CA 1
ATOM 1002 C C . PRO A 1 140 ? 9.140 17.909 -10.071 1.00 91.75 140 PRO A C 1
ATOM 1004 O O . PRO A 1 140 ? 9.763 18.493 -10.948 1.00 91.75 140 PRO A O 1
ATOM 1007 N N . PHE A 1 141 ? 9.008 16.579 -10.057 1.00 90.19 141 PHE A N 1
ATOM 1008 C CA . PHE A 1 141 ? 9.618 15.700 -11.058 1.00 90.19 141 PHE A CA 1
ATOM 1009 C C . PHE A 1 141 ? 8.900 15.792 -12.405 1.00 90.19 141 PHE A C 1
ATOM 1011 O O . PHE A 1 141 ? 9.545 15.814 -13.447 1.00 90.19 141 PHE A O 1
ATOM 1018 N N . LEU A 1 142 ? 7.567 15.897 -12.378 1.00 91.88 142 LEU A N 1
ATOM 1019 C CA . LEU A 1 142 ? 6.761 16.051 -13.588 1.00 91.88 142 LEU A CA 1
ATOM 1020 C C . LEU A 1 142 ? 7.017 17.391 -14.294 1.00 91.88 142 LEU A C 1
ATOM 1022 O O . LEU A 1 142 ? 7.004 17.436 -15.519 1.00 91.88 142 LEU A O 1
ATOM 1026 N N . ILE A 1 143 ? 7.239 18.466 -13.531 1.00 95.06 143 ILE A N 1
ATOM 1027 C CA . ILE A 1 143 ? 7.602 19.786 -14.064 1.00 95.06 143 ILE A CA 1
ATOM 1028 C C . ILE A 1 143 ? 9.039 19.777 -14.592 1.00 95.06 143 ILE A C 1
ATOM 1030 O O . ILE A 1 143 ? 9.292 20.368 -15.638 1.00 95.06 143 ILE A O 1
ATOM 1034 N N . ALA A 1 144 ? 9.966 19.130 -13.879 1.00 94.12 144 ALA A N 1
ATOM 1035 C CA . ALA A 1 144 ? 11.372 19.094 -14.268 1.00 94.12 144 ALA A CA 1
ATOM 1036 C C . ALA A 1 144 ? 11.589 18.362 -15.601 1.00 94.12 144 ALA A C 1
ATOM 1038 O O . ALA A 1 144 ? 12.273 18.894 -16.471 1.00 94.12 144 ALA A O 1
ATOM 1039 N N . ASP A 1 145 ? 11.003 17.170 -15.768 1.00 93.62 145 ASP A N 1
ATOM 1040 C CA . ASP A 1 145 ? 11.054 16.422 -17.027 1.00 93.62 145 ASP A CA 1
ATOM 1041 C C . ASP A 1 145 ? 9.915 15.377 -17.113 1.00 93.62 145 ASP A C 1
ATOM 1043 O O . ASP A 1 145 ? 10.023 14.269 -16.569 1.00 93.62 145 ASP A O 1
ATOM 1047 N N . PRO A 1 146 ? 8.808 15.674 -17.818 1.00 92.00 146 PRO A N 1
ATOM 1048 C CA . PRO A 1 146 ? 7.704 14.728 -17.964 1.00 92.00 146 PRO A CA 1
ATOM 1049 C C . PRO A 1 146 ? 8.071 13.508 -18.826 1.00 92.00 146 PRO A C 1
ATOM 1051 O O . PRO A 1 146 ? 7.475 12.438 -18.662 1.00 92.00 146 PRO A O 1
ATOM 1054 N N . GLY A 1 147 ? 9.046 13.646 -19.732 1.00 92.25 147 GLY A N 1
ATOM 1055 C CA . GLY A 1 147 ? 9.540 12.558 -20.570 1.00 92.25 147 GLY A CA 1
ATOM 1056 C C . GLY A 1 147 ? 10.273 11.512 -19.738 1.00 92.25 147 GLY A C 1
ATOM 1057 O O . GLY A 1 147 ? 9.932 10.329 -19.825 1.00 92.25 147 GLY A O 1
ATOM 1058 N N . ALA A 1 148 ? 11.187 11.956 -18.870 1.00 89.00 148 ALA A N 1
ATOM 1059 C CA . ALA A 1 148 ? 11.909 11.094 -17.931 1.00 89.00 148 ALA A CA 1
ATOM 1060 C C . ALA A 1 148 ? 10.954 10.361 -16.977 1.00 89.00 148 ALA A C 1
ATOM 1062 O O . ALA A 1 148 ? 11.080 9.159 -16.744 1.00 89.00 148 ALA A O 1
ATOM 1063 N N . VAL A 1 149 ? 9.919 11.046 -16.479 1.00 88.31 149 VAL A N 1
ATOM 1064 C CA . VAL A 1 149 ? 8.880 10.405 -15.658 1.00 88.31 149 VAL A CA 1
ATOM 1065 C C . VAL A 1 149 ? 8.206 9.256 -16.416 1.00 88.31 149 VAL A C 1
ATOM 1067 O O . VAL A 1 149 ? 8.042 8.160 -15.869 1.00 88.31 149 VAL A O 1
ATOM 1070 N N . TRP A 1 150 ? 7.831 9.463 -17.681 1.00 89.12 150 TRP A N 1
ATOM 1071 C CA . TRP A 1 150 ? 7.218 8.405 -18.481 1.00 89.12 150 TRP A CA 1
ATOM 1072 C C . TRP A 1 150 ? 8.178 7.242 -18.742 1.00 89.12 150 TRP A C 1
ATOM 1074 O O . TRP A 1 150 ? 7.792 6.085 -18.547 1.00 89.12 150 TRP A O 1
ATOM 1084 N N . THR A 1 151 ? 9.413 7.515 -19.168 1.00 88.44 151 THR A N 1
ATOM 1085 C CA . THR A 1 151 ? 10.387 6.467 -19.505 1.00 88.44 151 THR A CA 1
ATOM 1086 C C . THR A 1 151 ? 10.794 5.653 -18.285 1.00 88.44 151 THR A C 1
ATOM 1088 O O . THR A 1 151 ? 10.768 4.420 -18.348 1.00 88.44 151 THR A O 1
ATOM 1091 N N . ASP A 1 152 ? 11.076 6.321 -17.170 1.00 85.56 152 ASP A N 1
ATOM 1092 C CA . ASP A 1 152 ? 11.776 5.718 -16.035 1.00 85.56 152 ASP A CA 1
ATOM 1093 C C . ASP A 1 152 ? 10.808 5.160 -14.995 1.00 85.56 152 ASP A C 1
ATOM 1095 O O . ASP A 1 152 ? 11.109 4.181 -14.313 1.00 85.56 152 ASP A O 1
ATOM 1099 N N . THR A 1 153 ? 9.612 5.744 -14.889 1.00 82.75 153 THR A N 1
ATOM 1100 C CA . THR A 1 153 ? 8.622 5.323 -13.891 1.00 82.75 153 THR A CA 1
ATOM 1101 C C . THR A 1 153 ? 7.554 4.417 -14.492 1.00 82.75 153 THR A C 1
ATOM 1103 O O . THR A 1 153 ? 7.216 3.389 -13.905 1.00 82.75 153 THR A O 1
ATOM 1106 N N . VAL A 1 154 ? 7.004 4.772 -15.659 1.00 84.62 154 VAL A N 1
ATOM 1107 C CA . VAL A 1 154 ? 5.848 4.060 -16.231 1.00 84.62 154 VAL A CA 1
ATOM 1108 C C . VAL A 1 154 ? 6.287 2.989 -17.225 1.00 84.62 154 VAL A C 1
ATOM 1110 O O . VAL A 1 154 ? 5.981 1.806 -17.053 1.00 84.62 154 VAL A O 1
ATOM 1113 N N . ARG A 1 155 ? 7.031 3.381 -18.264 1.00 84.50 155 ARG A N 1
ATOM 1114 C CA . ARG A 1 155 ? 7.453 2.486 -19.348 1.00 84.50 155 ARG A CA 1
ATOM 1115 C C . ARG A 1 155 ? 8.432 1.423 -18.857 1.00 84.50 155 ARG A C 1
ATOM 1117 O O . ARG A 1 155 ? 8.309 0.273 -19.284 1.00 84.50 155 ARG A O 1
ATOM 1124 N N . TYR A 1 156 ? 9.332 1.778 -17.939 1.00 81.69 156 TYR A N 1
ATOM 1125 C CA . TYR A 1 156 ? 10.285 0.847 -17.338 1.00 81.69 156 TYR A CA 1
ATOM 1126 C C . TYR A 1 156 ? 9.600 -0.387 -16.739 1.00 81.69 156 TYR A C 1
ATOM 1128 O O . TYR A 1 156 ? 9.817 -1.508 -17.202 1.00 81.69 156 TYR A O 1
ATOM 1136 N N . GLY A 1 157 ? 8.700 -0.191 -15.772 1.00 74.00 157 GLY A N 1
ATOM 1137 C CA . GLY A 1 157 ? 8.007 -1.294 -15.101 1.00 74.00 157 GLY A CA 1
ATOM 1138 C C . GLY A 1 157 ? 6.978 -2.015 -15.978 1.00 74.00 157 GLY A C 1
ATOM 1139 O O . GLY A 1 157 ? 6.820 -3.234 -15.871 1.00 74.00 157 GLY A O 1
ATOM 1140 N N . ALA A 1 158 ? 6.284 -1.287 -16.858 1.00 75.88 158 ALA A N 1
ATOM 1141 C CA . ALA A 1 158 ? 5.187 -1.845 -17.647 1.00 75.88 158 ALA A CA 1
ATOM 1142 C C . ALA A 1 158 ? 5.623 -2.510 -18.962 1.00 75.88 158 ALA A C 1
ATOM 1144 O O . ALA A 1 158 ? 4.909 -3.379 -19.462 1.00 75.88 158 ALA A O 1
ATOM 1145 N N . GLY A 1 159 ? 6.761 -2.113 -19.541 1.00 68.94 159 GLY A N 1
ATOM 1146 C CA . GLY A 1 159 ? 7.074 -2.426 -20.937 1.00 68.94 159 GLY A CA 1
ATOM 1147 C C . GLY A 1 159 ? 8.516 -2.824 -21.229 1.00 68.94 159 GLY A C 1
ATOM 1148 O O . GLY A 1 159 ? 8.712 -3.737 -22.024 1.00 68.94 159 GLY A O 1
ATOM 1149 N N . THR A 1 160 ? 9.513 -2.175 -20.625 1.00 74.75 160 THR A N 1
ATOM 1150 C CA . THR A 1 160 ? 10.920 -2.357 -21.040 1.00 74.75 160 THR A CA 1
ATOM 1151 C C . THR A 1 160 ? 11.752 -3.216 -20.092 1.00 74.75 160 THR A C 1
ATOM 1153 O O . THR A 1 160 ? 12.803 -3.705 -20.498 1.00 74.75 160 THR A O 1
ATOM 1156 N N . TYR A 1 161 ? 11.295 -3.474 -18.863 1.00 80.00 161 TYR A N 1
ATOM 1157 C CA . TYR A 1 161 ? 11.995 -4.388 -17.961 1.00 80.00 161 TYR A CA 1
ATOM 1158 C C . TYR A 1 161 ? 11.746 -5.864 -18.302 1.00 80.00 161 TYR A C 1
ATOM 1160 O O . TYR A 1 161 ? 10.658 -6.260 -18.726 1.00 80.00 161 TYR A O 1
ATOM 1168 N N . ARG A 1 162 ? 12.742 -6.722 -18.073 1.00 89.50 162 ARG A N 1
ATOM 1169 C CA . ARG A 1 162 ? 12.634 -8.165 -18.339 1.00 89.50 162 ARG A CA 1
ATOM 1170 C C . ARG A 1 162 ? 11.611 -8.866 -17.435 1.00 89.50 162 ARG A C 1
ATOM 1172 O O . ARG A 1 162 ? 11.425 -8.495 -16.277 1.00 89.50 162 ARG A O 1
ATOM 1179 N N . ILE A 1 163 ? 10.992 -9.928 -17.943 1.00 90.06 163 ILE A N 1
ATOM 1180 C CA . ILE A 1 163 ? 10.082 -10.784 -17.172 1.00 90.06 163 ILE A CA 1
ATOM 1181 C C . ILE A 1 163 ? 10.874 -11.578 -16.125 1.00 90.06 163 ILE A C 1
ATOM 1183 O O . ILE A 1 163 ? 11.818 -12.301 -16.462 1.00 90.06 163 ILE A O 1
ATOM 1187 N N . VAL A 1 164 ? 10.488 -11.461 -14.849 1.00 88.94 164 VAL A N 1
ATOM 1188 C CA . VAL A 1 164 ? 11.175 -12.113 -13.718 1.00 88.94 164 VAL A CA 1
ATOM 1189 C C . VAL A 1 164 ? 10.185 -12.609 -12.668 1.00 88.94 164 VAL A C 1
ATOM 1191 O O . VAL A 1 164 ? 9.311 -11.874 -12.215 1.00 88.94 164 VAL A O 1
ATOM 1194 N N . GLY A 1 165 ? 10.411 -13.830 -12.182 1.00 89.38 165 GLY A N 1
ATOM 1195 C CA . GLY A 1 165 ? 9.748 -14.359 -10.994 1.00 89.38 165 GLY A CA 1
ATOM 1196 C C . GLY A 1 165 ? 8.693 -15.415 -11.303 1.00 89.38 165 GLY A C 1
ATOM 1197 O O . GLY A 1 165 ? 8.920 -16.274 -12.155 1.00 89.38 165 GLY A O 1
ATOM 1198 N N . TYR A 1 166 ? 7.582 -15.374 -10.566 1.00 91.12 166 TYR A N 1
ATOM 1199 C CA . TYR A 1 166 ? 6.604 -16.471 -10.474 1.00 91.12 166 TYR A CA 1
ATOM 1200 C C . TYR A 1 166 ? 5.163 -16.051 -10.814 1.00 91.12 166 TYR A C 1
ATOM 1202 O O . TYR A 1 166 ? 4.222 -16.784 -10.527 1.00 91.12 166 TYR A O 1
ATOM 1210 N N . GLY A 1 167 ? 4.983 -14.850 -11.368 1.00 94.31 167 GLY A N 1
ATOM 1211 C CA . GLY A 1 167 ? 3.672 -14.291 -11.709 1.00 94.31 167 GLY A CA 1
ATOM 1212 C C . GLY A 1 167 ? 3.140 -14.806 -13.045 1.00 94.31 167 GLY A C 1
ATOM 1213 O O . GLY A 1 167 ? 3.775 -15.636 -13.703 1.00 94.31 167 GLY A O 1
ATOM 1214 N N . LEU A 1 168 ? 2.006 -14.260 -13.487 1.00 95.69 168 LEU A N 1
ATOM 1215 C CA . LEU A 1 168 ? 1.360 -14.625 -14.750 1.00 95.69 168 LEU A CA 1
ATOM 1216 C C . LEU A 1 168 ? 2.317 -14.509 -15.941 1.00 95.69 168 LEU A C 1
ATOM 1218 O O . LEU A 1 168 ? 2.383 -15.413 -16.768 1.00 95.69 168 LEU A O 1
ATOM 1222 N N . SER A 1 169 ? 3.108 -13.437 -15.998 1.00 93.50 169 SER A N 1
ATOM 1223 C CA . SER A 1 169 ? 4.110 -13.219 -17.047 1.00 93.50 169 SER A CA 1
ATOM 1224 C C . SER A 1 169 ? 5.110 -14.376 -17.172 1.00 93.50 169 SER A C 1
ATOM 1226 O O . SER A 1 169 ? 5.418 -14.818 -18.279 1.00 93.50 169 SER A O 1
ATOM 1228 N N . ALA A 1 170 ? 5.579 -14.926 -16.050 1.00 93.38 170 ALA A N 1
ATOM 1229 C CA . ALA A 1 170 ? 6.489 -16.067 -16.041 1.00 93.38 170 ALA A CA 1
ATOM 1230 C C . ALA A 1 170 ? 5.788 -17.383 -16.413 1.00 93.38 170 ALA A C 1
ATOM 1232 O O . ALA A 1 170 ? 6.400 -18.230 -17.063 1.00 93.38 170 ALA A O 1
ATOM 1233 N N . LEU A 1 171 ? 4.519 -17.553 -16.028 1.00 94.88 171 LEU A N 1
ATOM 1234 C CA . LEU A 1 171 ? 3.714 -18.711 -16.424 1.00 94.88 171 LEU A CA 1
ATOM 1235 C C . LEU A 1 171 ? 3.458 -18.720 -17.933 1.00 94.88 171 LEU A C 1
ATOM 1237 O O . LEU A 1 171 ? 3.671 -19.745 -18.569 1.00 94.88 171 LEU A O 1
ATOM 1241 N N . LEU A 1 172 ? 3.088 -17.578 -18.517 1.00 94.75 172 LEU A N 1
ATOM 1242 C CA . LEU A 1 172 ? 2.863 -17.442 -19.959 1.00 94.75 172 LEU A CA 1
ATOM 1243 C C . LEU A 1 172 ? 4.139 -17.681 -20.771 1.00 94.75 172 LEU A C 1
ATOM 1245 O O . LEU A 1 172 ? 4.087 -18.301 -21.830 1.00 94.75 172 LEU A O 1
ATOM 1249 N N . LEU A 1 173 ? 5.291 -17.244 -20.258 1.00 94.00 173 LEU A N 1
ATOM 1250 C CA . LEU A 1 173 ? 6.589 -17.556 -20.852 1.00 94.00 173 LEU A CA 1
ATOM 1251 C C . LEU A 1 173 ? 6.885 -19.065 -20.820 1.00 94.00 173 LEU A C 1
ATOM 1253 O O . LEU A 1 173 ? 7.310 -19.630 -21.820 1.00 94.00 173 LEU A O 1
ATOM 1257 N N . ARG A 1 174 ? 6.649 -19.734 -19.684 1.00 94.00 174 ARG A N 1
ATOM 1258 C CA . ARG A 1 174 ? 6.855 -21.191 -19.555 1.00 94.00 174 ARG A CA 1
ATOM 1259 C C . ARG A 1 174 ? 5.864 -22.006 -20.382 1.00 94.00 174 ARG A C 1
ATOM 1261 O O . ARG A 1 174 ? 6.205 -23.089 -20.830 1.00 94.00 174 ARG A O 1
ATOM 1268 N N . ALA A 1 175 ? 4.660 -21.482 -20.582 1.00 95.00 175 ALA A N 1
ATOM 1269 C CA . ALA A 1 175 ? 3.640 -22.065 -21.443 1.00 95.00 175 ALA A CA 1
ATOM 1270 C C . ALA A 1 175 ? 3.869 -21.764 -22.936 1.00 95.00 175 ALA A C 1
ATOM 1272 O O . ALA A 1 175 ? 3.010 -22.087 -23.749 1.00 95.00 175 ALA A O 1
ATOM 1273 N N . HIS A 1 176 ? 4.988 -21.123 -23.300 1.00 92.88 176 HIS A N 1
ATOM 1274 C CA . HIS A 1 176 ? 5.326 -20.726 -24.670 1.00 92.88 176 HIS A CA 1
ATOM 1275 C C . HIS A 1 176 ? 4.311 -19.783 -25.346 1.00 92.88 176 H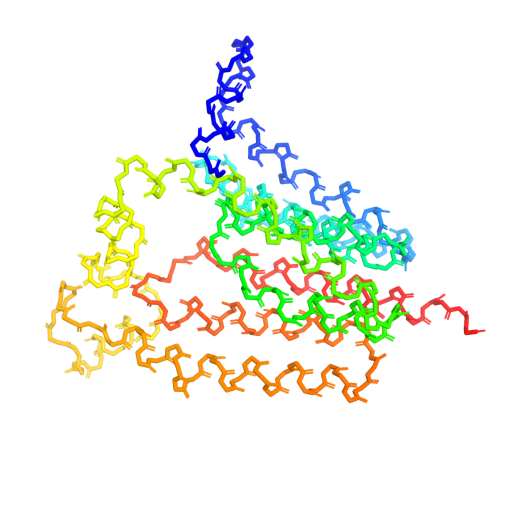IS A C 1
ATOM 1277 O O . HIS A 1 176 ? 4.330 -19.622 -26.562 1.00 92.88 176 HIS A O 1
ATOM 1283 N N . VAL A 1 177 ? 3.460 -19.107 -24.565 1.00 94.44 177 VAL A N 1
ATOM 1284 C CA . VAL A 1 177 ? 2.584 -18.028 -25.058 1.00 94.44 177 VAL A CA 1
ATOM 1285 C C . VAL A 1 177 ? 3.401 -16.762 -25.326 1.00 94.44 177 VAL A C 1
ATOM 1287 O O . VAL A 1 177 ? 3.117 -16.019 -26.262 1.00 94.44 177 VAL A O 1
ATOM 1290 N N . LEU A 1 178 ? 4.430 -16.516 -24.509 1.00 91.75 178 LEU A N 1
ATOM 1291 C CA . LEU A 1 178 ? 5.425 -15.469 -24.742 1.00 91.75 178 LEU A CA 1
ATOM 1292 C C . LEU A 1 178 ? 6.714 -16.113 -25.252 1.00 91.75 178 LEU A C 1
ATOM 1294 O O . LEU A 1 178 ? 7.187 -17.092 -24.677 1.00 91.75 178 LEU A O 1
ATOM 1298 N N . SER A 1 179 ? 7.291 -15.541 -26.305 1.00 88.31 179 SER A N 1
ATOM 1299 C CA . SER A 1 179 ? 8.495 -16.061 -26.960 1.00 88.31 179 SER A CA 1
ATOM 1300 C C . SER A 1 179 ? 9.801 -15.603 -26.306 1.00 88.31 179 SER A C 1
ATOM 1302 O O . SER A 1 179 ? 10.783 -16.338 -26.332 1.00 88.31 179 SER A O 1
ATOM 1304 N N . ASP A 1 180 ? 9.823 -14.413 -25.698 1.00 89.31 180 ASP A N 1
ATOM 1305 C CA . ASP A 1 180 ? 11.023 -13.826 -25.094 1.00 89.31 180 ASP A CA 1
ATOM 1306 C C . ASP A 1 180 ? 10.706 -13.123 -23.763 1.00 89.31 180 ASP A C 1
ATOM 1308 O O . ASP A 1 180 ? 9.687 -12.450 -23.601 1.00 89.31 180 ASP A O 1
ATOM 1312 N N . ARG A 1 181 ? 11.638 -13.231 -22.812 1.00 90.06 181 ARG A N 1
ATOM 1313 C CA . ARG A 1 181 ? 11.631 -12.529 -21.522 1.00 90.06 181 ARG A CA 1
ATOM 1314 C C . ARG A 1 181 ? 11.720 -11.017 -21.654 1.00 90.06 181 ARG A C 1
ATOM 1316 O O . ARG A 1 181 ? 11.249 -10.318 -20.756 1.00 90.06 181 ARG A O 1
ATOM 1323 N N . ASN A 1 182 ? 12.336 -10.517 -22.719 1.00 89.75 182 ASN A N 1
ATOM 1324 C CA . ASN A 1 182 ? 12.411 -9.082 -22.993 1.00 89.75 182 ASN A CA 1
ATOM 1325 C C . ASN A 1 182 ? 11.283 -8.606 -23.918 1.00 89.75 182 ASN A C 1
ATOM 1327 O O . ASN A 1 182 ? 11.140 -7.406 -24.139 1.00 89.75 182 ASN A O 1
ATOM 1331 N N . GLY A 1 183 ? 10.458 -9.533 -24.413 1.00 85.12 183 GLY A N 1
ATOM 1332 C CA . GLY A 1 183 ? 9.384 -9.253 -25.350 1.00 85.12 183 GLY A CA 1
ATOM 1333 C C . GLY A 1 183 ? 8.261 -8.382 -24.783 1.00 85.12 183 GLY A C 1
ATOM 1334 O O . GLY A 1 183 ? 8.214 -8.016 -23.598 1.00 85.12 183 GLY A O 1
ATOM 1335 N N . ALA A 1 184 ? 7.321 -8.048 -25.666 1.00 87.38 184 ALA A N 1
ATOM 1336 C CA . ALA A 1 184 ? 6.113 -7.330 -25.296 1.00 87.38 184 ALA A CA 1
ATOM 1337 C C . ALA A 1 184 ? 5.277 -8.157 -24.306 1.00 87.38 184 ALA A C 1
ATOM 1339 O O . ALA A 1 184 ? 5.076 -9.356 -24.481 1.00 87.38 184 ALA A O 1
ATOM 1340 N N . TYR A 1 185 ? 4.770 -7.496 -23.267 1.00 91.12 185 TYR A N 1
ATOM 1341 C CA . TYR A 1 185 ? 3.864 -8.093 -22.292 1.00 91.12 185 TYR A CA 1
ATOM 1342 C C . TYR A 1 185 ? 2.687 -7.139 -22.074 1.00 91.12 185 TYR A C 1
ATOM 1344 O O . TYR A 1 185 ? 2.924 -5.962 -21.785 1.00 91.12 185 TYR A O 1
ATOM 1352 N N . PRO A 1 186 ? 1.432 -7.601 -22.201 1.00 92.00 186 PRO A N 1
ATOM 1353 C CA . PRO A 1 186 ? 0.259 -6.733 -22.191 1.00 92.00 186 PRO A CA 1
ATOM 1354 C C . PRO A 1 186 ? -0.163 -6.352 -20.762 1.00 92.00 186 PRO A C 1
ATOM 1356 O O . PRO A 1 186 ? -1.302 -6.582 -20.361 1.00 92.00 186 PRO A O 1
ATOM 1359 N N . PHE A 1 187 ? 0.735 -5.745 -19.979 1.00 92.56 187 PHE A N 1
ATOM 1360 C CA . PHE A 1 187 ? 0.459 -5.400 -18.579 1.00 92.56 187 PHE A CA 1
ATOM 1361 C C . PHE A 1 187 ? -0.756 -4.476 -18.430 1.00 92.56 187 PHE A C 1
ATOM 1363 O O . PHE A 1 187 ? -1.681 -4.806 -17.696 1.00 92.56 187 PHE A O 1
ATOM 1370 N N . PHE A 1 188 ? -0.796 -3.348 -19.149 1.00 92.62 188 PHE A N 1
ATOM 1371 C CA . PHE A 1 188 ? -1.925 -2.417 -19.061 1.00 92.62 188 PHE A CA 1
ATOM 1372 C C . PHE A 1 188 ? -3.257 -3.053 -19.481 1.00 92.62 188 PHE A C 1
ATOM 1374 O O . PHE A 1 188 ? -4.198 -2.963 -18.692 1.00 92.62 188 PHE A O 1
ATOM 1381 N N . PRO A 1 189 ? -3.364 -3.748 -20.635 1.00 95.25 189 PRO A N 1
ATOM 1382 C CA . PRO A 1 189 ? -4.572 -4.503 -20.960 1.00 95.25 189 PRO A CA 1
ATOM 1383 C C . PRO A 1 189 ? -5.031 -5.437 -19.835 1.00 95.25 189 PRO A C 1
ATOM 1385 O O . PRO A 1 189 ? -6.212 -5.441 -19.505 1.00 95.25 189 PRO A O 1
ATOM 1388 N N . LEU A 1 190 ? -4.115 -6.167 -19.188 1.00 95.94 190 LEU A N 1
ATOM 1389 C CA . LEU A 1 190 ? -4.447 -7.040 -18.055 1.00 95.94 190 LEU A CA 1
ATOM 1390 C C . LEU A 1 190 ? -4.920 -6.254 -16.823 1.00 95.94 190 LEU A C 1
ATOM 1392 O O . LEU A 1 190 ? -5.858 -6.674 -16.147 1.00 95.94 190 LEU A O 1
ATOM 1396 N N . VAL A 1 191 ? -4.322 -5.097 -16.537 1.00 95.44 191 VAL A N 1
ATOM 1397 C CA . VAL A 1 191 ? -4.775 -4.212 -15.454 1.00 95.44 191 VAL A CA 1
ATOM 1398 C C . VAL A 1 191 ? -6.214 -3.746 -15.702 1.00 95.44 191 VAL A C 1
ATOM 1400 O O . VAL A 1 191 ? -7.044 -3.830 -14.797 1.00 95.44 191 VAL A O 1
ATOM 1403 N N . PHE A 1 192 ? -6.538 -3.312 -16.923 1.00 96.94 192 PHE A N 1
ATOM 1404 C CA . PHE A 1 192 ? -7.885 -2.848 -17.268 1.00 96.94 192 PHE A CA 1
ATOM 1405 C C . PHE A 1 192 ? -8.911 -3.984 -17.349 1.00 96.94 192 PHE A C 1
ATOM 1407 O O . PHE A 1 192 ? -10.038 -3.811 -16.893 1.00 96.94 192 PHE A O 1
ATOM 1414 N N . ALA A 1 193 ? -8.535 -5.139 -17.899 1.00 98.00 193 ALA A N 1
ATOM 1415 C CA . ALA A 1 193 ? -9.449 -6.258 -18.128 1.00 98.00 193 ALA A CA 1
ATOM 1416 C C . ALA A 1 193 ? -9.641 -7.163 -16.902 1.00 98.00 193 ALA A C 1
ATOM 1418 O O . ALA A 1 193 ? -10.670 -7.824 -16.792 1.00 98.00 193 ALA A O 1
ATOM 1419 N N . VAL A 1 194 ? -8.668 -7.215 -15.986 1.00 98.19 194 VAL A N 1
ATOM 1420 C CA . VAL A 1 194 ? -8.685 -8.141 -14.842 1.00 98.19 194 VAL A CA 1
ATOM 1421 C C . VAL A 1 194 ? -8.627 -7.388 -13.521 1.00 98.19 194 VAL A C 1
ATOM 1423 O O . VA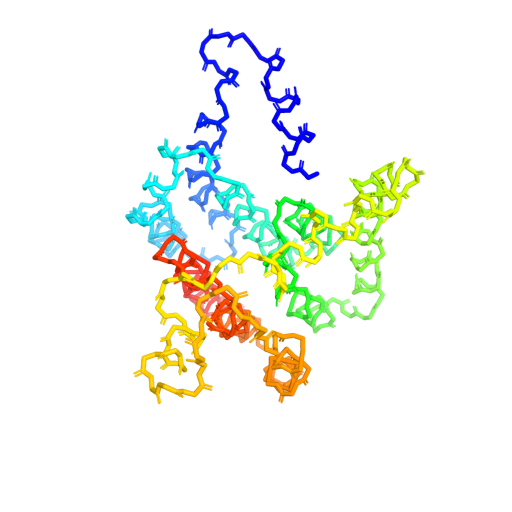L A 1 194 ? -9.552 -7.484 -12.715 1.00 98.19 194 VAL A O 1
ATOM 1426 N N . TRP A 1 195 ? -7.565 -6.615 -13.281 1.00 98.31 195 TRP A N 1
ATOM 1427 C CA . TRP A 1 195 ? -7.355 -6.007 -11.965 1.00 98.31 195 TRP A CA 1
ATOM 1428 C C . TRP A 1 195 ? -8.432 -4.981 -11.599 1.00 98.31 195 TRP A C 1
ATOM 1430 O O . TRP A 1 195 ? -8.944 -5.016 -10.477 1.00 98.31 195 TRP A O 1
ATOM 1440 N N . LEU A 1 196 ? -8.805 -4.093 -12.526 1.00 98.12 196 LEU A N 1
ATOM 1441 C CA . LEU A 1 196 ? -9.841 -3.087 -12.286 1.00 98.12 196 LEU A CA 1
ATOM 1442 C C . LEU A 1 196 ? -11.215 -3.719 -12.001 1.00 98.12 196 LEU A C 1
ATOM 1444 O O . LEU A 1 196 ? -11.792 -3.369 -10.970 1.00 98.12 196 LEU A O 1
ATOM 1448 N N . PRO A 1 197 ? -11.737 -4.665 -12.811 1.00 98.56 197 PRO A N 1
ATOM 1449 C CA . PRO A 1 197 ? -12.994 -5.349 -12.508 1.00 98.56 197 PRO A CA 1
ATOM 1450 C C . PRO A 1 197 ? -12.979 -6.084 -11.169 1.00 98.56 197 PRO A C 1
ATOM 1452 O O . PRO A 1 197 ? -13.923 -5.945 -10.391 1.00 98.56 197 PRO A O 1
ATOM 1455 N N . VAL A 1 198 ? -11.899 -6.812 -10.862 1.00 98.50 198 VAL A N 1
ATOM 1456 C CA . VAL A 1 198 ? -11.751 -7.515 -9.577 1.00 98.50 198 VAL A CA 1
ATOM 1457 C C . VAL A 1 198 ? -11.762 -6.518 -8.419 1.00 98.50 198 VAL A C 1
ATOM 1459 O O . VAL A 1 198 ? -12.506 -6.690 -7.456 1.00 98.50 198 VAL A O 1
ATOM 1462 N N . THR A 1 199 ? -10.996 -5.434 -8.524 1.00 98.56 199 THR A N 1
ATOM 1463 C CA . THR A 1 199 ? -10.936 -4.394 -7.490 1.00 98.56 199 THR A CA 1
ATOM 1464 C C . THR A 1 199 ? -12.292 -3.711 -7.312 1.00 98.56 199 THR A C 1
ATOM 1466 O O . THR A 1 199 ? -12.760 -3.570 -6.186 1.00 98.56 199 THR A O 1
ATOM 1469 N N . ALA A 1 200 ? -12.977 -3.356 -8.401 1.00 98.50 200 ALA A N 1
ATOM 1470 C CA . ALA A 1 200 ? -14.308 -2.757 -8.357 1.00 98.50 200 ALA A CA 1
ATOM 1471 C C . ALA A 1 200 ? -15.350 -3.698 -7.732 1.00 98.50 200 ALA A C 1
ATOM 1473 O O . ALA A 1 200 ? -16.182 -3.254 -6.937 1.00 98.50 200 ALA A O 1
ATOM 1474 N N . PHE A 1 201 ? -15.290 -4.995 -8.043 1.00 98.44 201 PHE A N 1
ATOM 1475 C CA . PHE A 1 201 ? -16.143 -6.010 -7.431 1.00 98.44 201 PHE A CA 1
ATOM 1476 C C . PHE A 1 201 ? -15.918 -6.099 -5.915 1.00 98.44 201 PHE A C 1
ATOM 1478 O O . PHE A 1 201 ? -16.883 -6.050 -5.149 1.00 98.44 201 PHE A O 1
ATOM 1485 N N . LEU A 1 202 ? -14.659 -6.144 -5.470 1.00 98.31 202 LEU A N 1
ATOM 1486 C CA . LEU A 1 202 ? -14.301 -6.192 -4.048 1.00 98.31 202 LEU A CA 1
ATOM 1487 C C . LEU A 1 202 ? -14.742 -4.922 -3.302 1.00 98.31 202 LEU A C 1
ATOM 1489 O O . LEU A 1 202 ? -15.331 -5.010 -2.225 1.00 98.31 202 LEU A O 1
ATOM 1493 N N . VAL A 1 203 ? -14.540 -3.744 -3.898 1.00 98.38 203 VAL A N 1
ATOM 1494 C CA . VAL A 1 203 ? -14.991 -2.454 -3.342 1.00 98.38 203 VAL A CA 1
ATOM 1495 C C . VAL A 1 203 ? -16.514 -2.402 -3.256 1.00 98.38 203 VAL A C 1
ATOM 1497 O O . VAL A 1 203 ? -17.066 -1.983 -2.242 1.00 98.38 203 VAL A O 1
ATOM 1500 N N . ARG A 1 204 ? -17.225 -2.872 -4.287 1.00 97.75 204 ARG A N 1
ATOM 1501 C CA . ARG A 1 204 ? -18.690 -2.983 -4.262 1.00 97.75 204 ARG A CA 1
ATOM 1502 C C . ARG A 1 204 ? -19.153 -3.912 -3.140 1.00 97.75 204 ARG A C 1
ATOM 1504 O O . ARG A 1 204 ? -20.150 -3.605 -2.488 1.00 97.75 204 ARG A O 1
ATOM 1511 N N . GLY A 1 205 ? -18.438 -5.012 -2.907 1.00 96.50 205 GLY A N 1
ATOM 1512 C CA . GLY A 1 205 ? -18.653 -5.907 -1.771 1.00 96.50 205 GLY A CA 1
ATOM 1513 C C . GLY A 1 205 ? -18.515 -5.179 -0.434 1.00 96.50 205 GLY A C 1
ATOM 1514 O O . GLY A 1 205 ? -19.446 -5.210 0.368 1.00 96.50 205 GLY A O 1
ATOM 1515 N N . GLN A 1 206 ? -17.422 -4.440 -0.238 1.00 96.56 206 GLN A N 1
ATOM 1516 C CA . GLN A 1 206 ? -17.188 -3.633 0.965 1.00 96.56 206 GLN A CA 1
ATOM 1517 C C . GLN A 1 206 ? -18.288 -2.584 1.191 1.00 96.56 206 GLN A C 1
ATOM 1519 O O . GLN A 1 206 ? -18.829 -2.478 2.292 1.00 96.56 206 GLN A O 1
ATOM 1524 N N . LEU A 1 207 ? -18.656 -1.825 0.153 1.00 96.50 207 LEU A N 1
ATOM 1525 C CA . LEU A 1 207 ? -19.688 -0.784 0.236 1.00 96.50 207 LEU A CA 1
ATOM 1526 C C . LEU A 1 207 ? -21.068 -1.350 0.595 1.00 96.50 207 LEU A C 1
ATOM 1528 O O . LEU A 1 207 ? -21.837 -0.699 1.302 1.00 96.50 207 LEU A O 1
ATOM 1532 N N . ARG A 1 208 ? -21.387 -2.554 0.106 1.00 95.25 208 ARG A N 1
ATOM 1533 C CA . ARG A 1 208 ? -22.644 -3.252 0.409 1.00 95.25 208 ARG A CA 1
ATOM 1534 C C . ARG A 1 208 ? -22.642 -3.874 1.798 1.00 95.25 208 ARG A C 1
ATOM 1536 O O . ARG A 1 208 ? -23.641 -3.763 2.495 1.00 95.25 208 ARG A O 1
ATOM 1543 N N . GLY A 1 209 ? -21.538 -4.512 2.182 1.00 91.19 209 GLY A N 1
ATOM 1544 C CA . GLY A 1 209 ? -21.406 -5.171 3.477 1.00 91.19 209 GLY A CA 1
ATOM 1545 C C . GLY A 1 209 ? -21.346 -4.180 4.633 1.00 91.19 209 GLY A C 1
ATOM 1546 O O . GLY A 1 209 ? -21.869 -4.472 5.697 1.00 91.19 209 GLY A O 1
ATOM 1547 N N . ARG A 1 210 ? -20.754 -2.997 4.417 1.00 89.31 210 ARG A N 1
ATOM 1548 C CA . ARG A 1 210 ? -20.497 -1.975 5.451 1.00 89.31 210 ARG A CA 1
ATOM 1549 C C . ARG A 1 210 ? -19.659 -2.480 6.633 1.00 89.31 210 ARG A C 1
ATOM 1551 O O . ARG A 1 210 ? -19.740 -1.942 7.730 1.00 89.31 210 ARG A O 1
ATOM 1558 N N . ILE A 1 211 ? -18.830 -3.488 6.381 1.00 85.44 211 ILE A N 1
ATOM 1559 C CA . ILE A 1 211 ? -17.989 -4.149 7.377 1.00 85.44 211 ILE A CA 1
ATOM 1560 C C . ILE A 1 211 ? -16.520 -3.768 7.105 1.00 85.44 211 ILE A C 1
ATOM 1562 O O . ILE A 1 211 ? -15.999 -4.139 6.047 1.00 85.44 211 ILE A O 1
ATOM 1566 N N . PRO A 1 212 ? -15.840 -3.020 7.990 1.00 84.00 212 PRO A N 1
ATOM 1567 C CA . PRO A 1 212 ? -14.488 -2.512 7.740 1.00 84.00 212 PRO A CA 1
ATOM 1568 C C . PRO A 1 212 ? -13.434 -3.575 7.372 1.00 84.00 212 PRO A C 1
ATOM 1570 O O . PRO A 1 212 ? -12.652 -3.334 6.443 1.00 84.00 212 PRO A O 1
ATOM 1573 N N . TRP A 1 213 ? -13.423 -4.764 7.993 1.00 91.69 213 TRP A N 1
ATOM 1574 C CA . TRP A 1 213 ? -12.430 -5.806 7.651 1.00 91.69 213 TRP A CA 1
ATOM 1575 C C . TRP A 1 213 ? -12.534 -6.306 6.201 1.00 91.69 213 TRP A C 1
ATOM 1577 O O . TRP A 1 213 ? -11.526 -6.711 5.617 1.00 91.69 213 TRP A O 1
ATOM 1587 N N . THR A 1 214 ? -13.707 -6.202 5.563 1.00 93.94 214 THR A N 1
ATOM 1588 C CA . THR A 1 214 ? -13.876 -6.576 4.144 1.00 93.94 214 THR A CA 1
ATOM 1589 C C . THR A 1 214 ? -13.069 -5.679 3.204 1.00 93.94 214 THR A C 1
ATOM 1591 O O . THR A 1 214 ? -12.601 -6.144 2.165 1.00 93.94 214 THR A O 1
ATOM 1594 N N . GLY A 1 215 ? -12.816 -4.421 3.588 1.00 94.81 215 GLY A N 1
ATOM 1595 C CA . GLY A 1 215 ? -11.910 -3.535 2.856 1.00 94.81 215 GLY A CA 1
ATOM 1596 C C . GLY A 1 215 ? -10.453 -3.996 2.924 1.00 94.81 215 GLY A C 1
ATOM 1597 O O . GLY A 1 215 ? -9.729 -3.899 1.935 1.00 94.81 215 GLY A O 1
ATOM 1598 N N . CYS A 1 216 ? -10.034 -4.566 4.058 1.00 96.62 216 CYS A N 1
ATOM 1599 C CA . CYS A 1 216 ? -8.685 -5.114 4.233 1.00 96.62 216 CYS A CA 1
ATOM 1600 C C . CYS A 1 216 ? -8.485 -6.387 3.395 1.00 96.62 216 CYS A C 1
ATOM 1602 O O . CYS A 1 216 ? -7.454 -6.535 2.734 1.00 96.62 216 CYS A O 1
ATOM 1604 N N . VAL A 1 217 ? -9.501 -7.258 3.334 1.00 97.50 217 VAL A N 1
ATOM 1605 C CA . VAL A 1 217 ? -9.520 -8.416 2.418 1.00 97.50 217 VAL A CA 1
ATOM 1606 C C . VAL A 1 217 ? -9.458 -7.956 0.972 1.00 97.50 217 VAL A C 1
ATOM 1608 O O . VAL A 1 217 ? -8.654 -8.467 0.194 1.00 97.50 217 VAL A O 1
ATOM 1611 N N . GLY A 1 218 ? -10.292 -6.977 0.619 1.00 97.69 218 GLY A N 1
ATOM 1612 C CA . GLY A 1 218 ? -10.346 -6.418 -0.722 1.00 97.69 218 GLY A CA 1
ATOM 1613 C C . GLY A 1 218 ? -8.989 -5.877 -1.169 1.00 97.69 218 GLY A C 1
ATOM 1614 O O . GLY A 1 218 ? -8.512 -6.246 -2.241 1.00 97.69 218 GLY A O 1
ATOM 1615 N N . PHE A 1 219 ? -8.321 -5.093 -0.318 1.00 97.75 219 PHE A N 1
ATOM 1616 C CA . PHE A 1 219 ? -6.951 -4.638 -0.554 1.00 97.75 219 PHE A CA 1
ATOM 1617 C C . PHE A 1 219 ? -5.981 -5.812 -0.732 1.00 97.75 219 PHE A C 1
ATOM 1619 O O . PHE A 1 219 ? -5.238 -5.841 -1.710 1.00 97.75 219 PHE A O 1
ATOM 1626 N N . THR A 1 220 ? -6.007 -6.788 0.178 1.00 98.25 220 THR A N 1
ATOM 1627 C CA . THR A 1 220 ? -5.109 -7.953 0.159 1.00 98.25 220 THR A CA 1
ATOM 1628 C C . THR A 1 220 ? -5.221 -8.734 -1.151 1.00 98.25 220 THR A C 1
ATOM 1630 O O . THR A 1 220 ? -4.212 -9.043 -1.787 1.00 98.25 220 THR A O 1
ATOM 1633 N N . ALA A 1 221 ? -6.449 -9.007 -1.593 1.00 98.44 221 ALA A N 1
ATOM 1634 C CA . ALA A 1 221 ? -6.710 -9.684 -2.857 1.00 98.44 221 ALA A CA 1
ATOM 1635 C C . ALA A 1 221 ? -6.331 -8.806 -4.061 1.00 98.44 221 ALA A C 1
ATOM 1637 O O . ALA A 1 221 ? -5.663 -9.274 -4.981 1.00 98.44 221 ALA A O 1
ATOM 1638 N N . SER A 1 222 ? -6.705 -7.524 -4.047 1.00 98.44 222 SER A N 1
ATOM 1639 C CA . SER A 1 222 ? -6.423 -6.582 -5.136 1.00 98.44 222 SER A CA 1
ATOM 1640 C C . SER A 1 222 ? -4.923 -6.387 -5.358 1.00 98.44 222 SER A C 1
ATOM 1642 O O . SER A 1 222 ? -4.463 -6.465 -6.499 1.00 98.44 222 SER A O 1
ATOM 1644 N N . VAL A 1 223 ? -4.137 -6.186 -4.294 1.00 98.12 223 VAL A N 1
ATOM 1645 C CA . VAL A 1 223 ? -2.684 -6.014 -4.411 1.00 98.12 223 VAL A CA 1
ATOM 1646 C C . VAL A 1 223 ? -2.012 -7.306 -4.870 1.00 98.12 223 VAL A C 1
ATOM 1648 O O . VAL A 1 223 ? -1.127 -7.250 -5.719 1.00 98.12 223 VAL A O 1
ATOM 1651 N N . PHE A 1 224 ? -2.466 -8.475 -4.401 1.00 98.06 224 PHE A N 1
ATOM 1652 C CA . PHE A 1 224 ? -1.960 -9.756 -4.896 1.00 98.06 224 PHE A CA 1
ATOM 1653 C C . PHE A 1 224 ? -2.206 -9.915 -6.398 1.00 98.06 224 PHE A C 1
ATOM 1655 O O . PHE A 1 224 ? -1.266 -10.205 -7.134 1.00 98.06 224 PHE A O 1
ATOM 1662 N N . VAL A 1 225 ? -3.437 -9.675 -6.864 1.00 98.19 225 VAL A N 1
ATOM 1663 C CA . VAL A 1 225 ? -3.783 -9.764 -8.290 1.00 98.19 225 VAL A CA 1
ATOM 1664 C C . VAL A 1 225 ? -2.940 -8.786 -9.106 1.00 98.19 225 VAL A C 1
ATOM 1666 O O . VAL A 1 225 ? -2.365 -9.186 -10.113 1.00 98.19 225 VAL A O 1
ATOM 1669 N N . LEU A 1 226 ? -2.793 -7.535 -8.659 1.00 97.38 226 LEU A N 1
ATOM 1670 C CA . LEU A 1 226 ? -1.964 -6.540 -9.347 1.00 97.38 226 LEU A CA 1
ATOM 1671 C C . LEU A 1 226 ? -0.520 -7.019 -9.527 1.00 97.38 226 LEU A C 1
ATOM 1673 O O . LEU A 1 226 ? 0.031 -6.954 -10.625 1.00 97.38 226 LEU A O 1
ATOM 1677 N N . LEU A 1 227 ? 0.082 -7.507 -8.441 1.00 95.94 227 LEU A N 1
ATOM 1678 C CA . LEU A 1 227 ? 1.461 -7.985 -8.424 1.00 95.94 227 LEU A CA 1
ATOM 1679 C C . LEU A 1 227 ? 1.621 -9.251 -9.273 1.00 95.94 227 LEU A C 1
ATOM 1681 O O . LEU A 1 227 ? 2.588 -9.364 -10.024 1.00 95.94 227 LEU A O 1
ATOM 1685 N N . PHE A 1 228 ? 0.661 -10.173 -9.203 1.00 97.06 228 PHE A N 1
ATOM 1686 C CA . PHE A 1 228 ? 0.653 -11.405 -9.987 1.00 97.06 228 PHE A CA 1
ATOM 1687 C C . PHE A 1 228 ? 0.567 -11.134 -11.494 1.00 97.06 228 PHE A C 1
ATOM 1689 O O . PHE A 1 228 ? 1.231 -11.813 -12.277 1.00 97.06 228 PHE A O 1
ATOM 1696 N N . LEU A 1 229 ? -0.206 -10.124 -11.904 1.00 95.88 229 LEU A N 1
ATOM 1697 C CA . LEU A 1 229 ? -0.298 -9.684 -13.298 1.00 95.88 229 LEU A CA 1
ATOM 1698 C C . LEU A 1 229 ? 0.955 -8.938 -13.776 1.00 95.88 229 LEU A C 1
ATOM 1700 O O . LEU A 1 229 ? 1.104 -8.740 -14.979 1.00 95.88 229 LEU A O 1
ATOM 1704 N N . GLY A 1 230 ? 1.851 -8.515 -12.882 1.00 93.19 230 GLY A N 1
ATOM 1705 C CA . GLY A 1 230 ? 3.052 -7.757 -13.223 1.00 93.19 230 GLY A CA 1
ATOM 1706 C C . GLY A 1 230 ? 4.057 -8.516 -14.099 1.00 93.19 230 GLY A C 1
ATOM 1707 O O . GLY A 1 230 ? 4.121 -9.749 -14.120 1.00 93.19 230 GLY A O 1
ATOM 1708 N N . ARG A 1 231 ? 4.925 -7.761 -14.791 1.00 92.62 231 ARG A N 1
ATOM 1709 C CA . ARG A 1 231 ? 6.129 -8.320 -15.450 1.00 92.62 231 ARG A CA 1
ATOM 1710 C C . ARG A 1 231 ? 7.111 -8.919 -14.440 1.00 92.62 231 ARG A C 1
ATOM 1712 O O . ARG A 1 231 ? 7.881 -9.816 -14.774 1.00 92.62 231 ARG A O 1
ATOM 1719 N N . ILE A 1 232 ? 7.085 -8.406 -13.213 1.00 91.50 232 ILE A N 1
ATOM 1720 C CA . ILE A 1 232 ? 7.949 -8.823 -12.116 1.00 91.50 232 ILE A CA 1
ATOM 1721 C C . ILE A 1 232 ? 7.062 -9.287 -10.969 1.00 91.50 232 ILE A C 1
ATOM 1723 O O . ILE A 1 232 ? 6.248 -8.515 -10.467 1.00 91.50 232 ILE A O 1
ATOM 1727 N N . PHE A 1 233 ? 7.258 -10.523 -10.520 1.00 93.56 233 PHE A N 1
ATOM 1728 C CA . PHE A 1 233 ? 6.620 -11.034 -9.310 1.00 93.56 233 PHE A CA 1
ATOM 1729 C C . PHE A 1 233 ? 7.609 -11.880 -8.512 1.00 93.56 233 PHE A C 1
ATOM 1731 O O . PHE A 1 233 ? 7.756 -13.087 -8.720 1.00 93.56 233 PHE A O 1
ATOM 1738 N N . GLN A 1 234 ? 8.349 -11.211 -7.632 1.00 91.31 234 GLN A N 1
ATOM 1739 C CA . GLN A 1 234 ? 9.363 -11.829 -6.782 1.00 91.31 234 GLN A CA 1
ATOM 1740 C C . GLN A 1 234 ? 8.792 -12.186 -5.410 1.00 91.31 234 GLN A C 1
ATOM 1742 O O . GLN A 1 234 ? 7.792 -11.625 -4.975 1.00 91.31 234 GLN A O 1
ATOM 1747 N N . ILE A 1 235 ? 9.480 -13.076 -4.690 1.00 90.88 235 ILE A N 1
ATOM 1748 C CA . ILE A 1 235 ? 9.101 -13.474 -3.323 1.00 90.88 235 ILE A CA 1
ATOM 1749 C C . ILE A 1 235 ? 8.985 -12.254 -2.398 1.00 90.88 235 ILE A C 1
ATOM 1751 O O . ILE A 1 235 ? 8.092 -12.211 -1.561 1.00 90.88 235 ILE A O 1
ATOM 1755 N N . SER A 1 236 ? 9.829 -11.235 -2.586 1.00 91.06 236 SER A N 1
ATOM 1756 C CA . SER A 1 236 ? 9.753 -9.980 -1.830 1.00 91.06 236 SER A CA 1
ATOM 1757 C C . SER A 1 236 ? 8.397 -9.283 -1.961 1.00 91.06 236 SER A C 1
ATOM 1759 O O . SER A 1 236 ? 7.956 -8.650 -1.013 1.00 91.06 236 SER A O 1
ATOM 1761 N N . TYR A 1 237 ? 7.689 -9.435 -3.084 1.00 93.00 237 TYR A N 1
ATOM 1762 C CA . TYR A 1 237 ? 6.399 -8.776 -3.310 1.00 93.00 237 TYR A CA 1
ATOM 1763 C C . TYR A 1 237 ? 5.266 -9.426 -2.512 1.00 93.00 237 TYR A C 1
ATOM 1765 O O . TYR A 1 237 ? 4.264 -8.767 -2.237 1.00 93.00 237 TYR A O 1
ATOM 1773 N N . LEU A 1 238 ? 5.437 -10.677 -2.066 1.00 94.50 238 LEU A N 1
ATOM 1774 C CA . LEU A 1 238 ? 4.476 -11.348 -1.186 1.00 94.50 238 LEU A CA 1
ATOM 1775 C C . LEU A 1 238 ? 4.354 -10.667 0.179 1.00 94.50 238 LEU A C 1
ATOM 1777 O O . LEU A 1 238 ? 3.365 -10.891 0.871 1.00 94.50 238 LEU A O 1
ATOM 1781 N N . VAL A 1 239 ? 5.293 -9.790 0.553 1.00 95.69 239 VAL A N 1
ATOM 1782 C CA . VAL A 1 239 ? 5.181 -8.998 1.782 1.00 95.69 239 VAL A CA 1
ATOM 1783 C C . VAL A 1 239 ? 3.881 -8.186 1.820 1.00 95.69 239 VAL A C 1
ATOM 1785 O O . VAL A 1 239 ? 3.269 -8.087 2.875 1.00 95.69 239 VAL A O 1
ATOM 1788 N N . TYR A 1 240 ? 3.397 -7.677 0.681 1.00 96.75 240 TYR A N 1
ATOM 1789 C CA . TYR A 1 240 ? 2.157 -6.899 0.620 1.00 96.75 240 TYR A CA 1
ATOM 1790 C C . TYR A 1 240 ? 0.915 -7.709 0.998 1.00 96.75 240 TYR A C 1
ATOM 1792 O O . TYR A 1 240 ? 0.249 -7.331 1.963 1.00 96.75 240 TYR A O 1
ATOM 1800 N N . PRO A 1 241 ? 0.576 -8.810 0.299 1.00 97.06 241 PRO A N 1
ATOM 1801 C CA . PRO A 1 241 ? -0.588 -9.603 0.663 1.00 97.06 241 PRO A CA 1
ATOM 1802 C C . PRO A 1 241 ? -0.432 -10.295 2.022 1.00 97.06 241 PRO A C 1
ATOM 1804 O O . PRO A 1 241 ? -1.407 -10.364 2.759 1.00 97.06 241 PRO A O 1
ATOM 1807 N N . LEU A 1 242 ? 0.766 -10.745 2.415 1.00 96.69 242 LEU A N 1
ATOM 1808 C CA . LEU A 1 242 ? 0.970 -11.353 3.740 1.00 96.69 242 LEU A CA 1
ATOM 1809 C C . LEU A 1 242 ? 0.700 -10.354 4.873 1.00 96.69 242 LEU A C 1
ATOM 1811 O O . LEU A 1 242 ? -0.008 -10.662 5.830 1.00 96.69 242 LEU A O 1
ATOM 1815 N N . THR A 1 243 ? 1.202 -9.130 4.738 1.00 95.88 243 THR A N 1
ATOM 1816 C CA . THR A 1 243 ? 0.938 -8.051 5.695 1.00 95.88 243 THR A CA 1
ATOM 1817 C C . THR A 1 243 ? -0.523 -7.582 5.606 1.00 95.88 243 THR A C 1
ATOM 1819 O O . THR A 1 243 ? -1.137 -7.283 6.627 1.00 95.88 243 THR A O 1
ATOM 1822 N N . GLY A 1 244 ? -1.147 -7.624 4.424 1.00 97.06 244 GLY A N 1
ATOM 1823 C CA . GLY A 1 244 ? -2.591 -7.423 4.249 1.00 97.06 244 GLY A CA 1
ATOM 1824 C C . GLY A 1 244 ? -3.461 -8.460 4.980 1.00 97.06 244 GLY A C 1
ATOM 1825 O O . GLY A 1 244 ? -4.486 -8.103 5.566 1.00 97.06 244 GLY A O 1
ATOM 1826 N N . LEU A 1 245 ? -3.035 -9.727 5.036 1.00 97.75 245 LEU A N 1
ATOM 1827 C CA . LEU A 1 245 ? -3.701 -10.762 5.838 1.00 97.75 245 LEU A CA 1
ATOM 1828 C C . LEU A 1 245 ? -3.601 -10.465 7.338 1.00 97.75 245 LEU A C 1
ATOM 1830 O O . LEU A 1 245 ? -4.600 -10.586 8.046 1.00 97.75 245 LEU A O 1
ATOM 1834 N N . ALA A 1 246 ? -2.435 -10.019 7.818 1.00 97.38 246 ALA A N 1
ATOM 1835 C CA . ALA A 1 246 ? -2.271 -9.607 9.213 1.00 97.38 246 ALA A CA 1
ATOM 1836 C C . ALA A 1 246 ? -3.180 -8.416 9.563 1.00 97.38 246 ALA A C 1
ATOM 1838 O O . ALA A 1 246 ? -3.871 -8.443 10.581 1.00 97.38 246 ALA A O 1
ATOM 1839 N N . LEU A 1 247 ? -3.253 -7.411 8.682 1.00 97.19 247 LEU A N 1
ATOM 1840 C CA . LEU A 1 247 ? -4.183 -6.286 8.809 1.00 97.19 24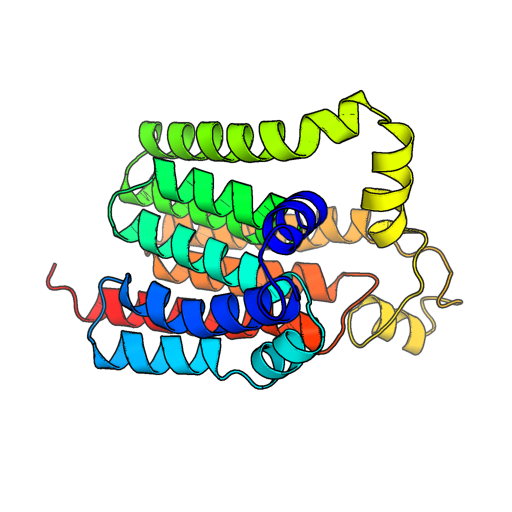7 LEU A CA 1
ATOM 1841 C C . LEU A 1 247 ? -5.640 -6.759 8.869 1.00 97.19 247 LEU A C 1
ATOM 1843 O O . LEU A 1 247 ? -6.406 -6.318 9.721 1.00 97.19 247 LEU A O 1
ATOM 1847 N N . THR A 1 248 ? -6.014 -7.671 7.974 1.00 97.38 248 THR A N 1
ATOM 1848 C CA . THR A 1 248 ? -7.364 -8.237 7.912 1.00 97.38 248 THR A CA 1
ATOM 1849 C C . THR A 1 248 ? -7.737 -8.921 9.220 1.00 97.38 248 THR A C 1
ATOM 1851 O O . THR A 1 248 ? -8.799 -8.634 9.769 1.00 97.38 248 THR A O 1
ATOM 1854 N N . GLY A 1 249 ? -6.866 -9.792 9.735 1.00 96.94 249 GLY A N 1
ATOM 1855 C CA . GLY A 1 249 ? -7.091 -10.480 11.004 1.00 96.94 249 GLY A CA 1
ATOM 1856 C C . GLY A 1 249 ? -7.225 -9.503 12.171 1.00 96.94 249 GLY A C 1
ATOM 1857 O O . GLY A 1 249 ? -8.148 -9.627 12.974 1.00 96.94 249 GLY A O 1
ATOM 1858 N N . LEU A 1 250 ? -6.369 -8.479 12.213 1.00 96.50 250 LEU A N 1
ATOM 1859 C CA . LEU A 1 250 ? -6.395 -7.453 13.252 1.00 96.50 250 LEU A CA 1
ATOM 1860 C C . LEU A 1 250 ? -7.717 -6.674 13.279 1.00 96.50 250 LEU A C 1
ATOM 1862 O O . LEU A 1 250 ? -8.298 -6.491 14.350 1.00 96.50 250 LEU A O 1
ATOM 1866 N N . VAL A 1 251 ? -8.209 -6.236 12.117 1.00 96.00 251 VAL A N 1
ATOM 1867 C CA . VAL A 1 251 ? -9.479 -5.497 12.020 1.00 96.00 251 VAL A CA 1
ATOM 1868 C C . VAL A 1 251 ? -10.673 -6.415 12.292 1.00 96.00 251 VAL A C 1
ATOM 1870 O O . VAL A 1 251 ? -11.578 -6.029 13.026 1.00 96.00 251 VAL A O 1
ATOM 1873 N N . ALA A 1 252 ? -10.657 -7.645 11.771 1.00 95.62 252 ALA A N 1
ATOM 1874 C CA . ALA A 1 252 ? -11.744 -8.602 11.967 1.00 95.62 252 ALA A CA 1
ATOM 1875 C C . ALA A 1 252 ? -11.936 -8.989 13.442 1.00 95.62 252 ALA A C 1
ATOM 1877 O O . ALA A 1 252 ? -13.071 -9.128 13.893 1.00 95.62 252 ALA A O 1
ATOM 1878 N N . VAL A 1 253 ? -10.848 -9.152 14.203 1.00 95.31 253 VAL A N 1
ATOM 1879 C CA . VAL A 1 253 ? -10.928 -9.415 15.649 1.00 95.31 253 VAL A CA 1
ATOM 1880 C C . VAL A 1 253 ? -11.401 -8.174 16.407 1.00 95.31 253 VAL A C 1
ATOM 1882 O O . VAL A 1 253 ? -12.282 -8.284 17.252 1.00 95.31 253 VAL A O 1
ATOM 1885 N N . GLY A 1 254 ? -10.872 -6.990 16.077 1.00 91.31 254 GLY A N 1
ATOM 1886 C CA . GLY A 1 254 ? -11.273 -5.744 16.741 1.00 91.31 254 GLY A CA 1
ATOM 1887 C C . GLY A 1 254 ? -12.767 -5.430 16.620 1.00 91.31 254 GLY A C 1
ATOM 1888 O O . GLY A 1 254 ? -13.374 -4.945 17.572 1.00 91.31 254 GLY A O 1
ATOM 1889 N N . GLU A 1 255 ? -13.381 -5.763 15.484 1.00 86.69 255 GLU A N 1
ATOM 1890 C CA . GLU A 1 255 ? -14.830 -5.627 15.302 1.00 86.69 255 GLU A CA 1
ATOM 1891 C C . GLU A 1 255 ? -15.648 -6.614 16.141 1.00 86.69 255 GLU A C 1
ATOM 1893 O O . GLU A 1 255 ? -16.698 -6.236 16.648 1.00 86.69 255 GLU A O 1
ATOM 1898 N N . ARG A 1 256 ? -15.188 -7.862 16.304 1.00 83.12 256 ARG A N 1
ATOM 1899 C CA . ARG A 1 256 ? -15.916 -8.883 17.081 1.00 83.12 256 ARG A CA 1
ATOM 1900 C C . ARG A 1 256 ? -15.964 -8.568 18.573 1.00 83.12 256 ARG A C 1
ATOM 1902 O O . ARG A 1 256 ? -16.959 -8.879 19.216 1.00 83.12 256 ARG A O 1
ATOM 1909 N N . ASP A 1 257 ? -14.906 -7.951 19.091 1.00 72.12 257 ASP A N 1
ATOM 1910 C CA . ASP A 1 257 ? -14.756 -7.651 20.519 1.00 72.12 257 ASP A CA 1
ATOM 1911 C C . ASP A 1 257 ? -15.235 -6.239 20.902 1.00 72.12 257 ASP A C 1
ATOM 1913 O O . ASP A 1 257 ? -15.148 -5.847 22.067 1.00 72.12 257 ASP A O 1
ATOM 1917 N N . SER A 1 258 ? -15.743 -5.459 19.943 1.00 63.31 258 SER A N 1
ATOM 1918 C CA . SER A 1 258 ? -16.374 -4.167 20.220 1.00 63.31 258 SER A CA 1
ATOM 1919 C C . SER A 1 258 ? -17.855 -4.389 20.569 1.00 63.31 258 SER A C 1
ATOM 1921 O O . SER A 1 258 ? -18.605 -4.815 19.690 1.00 63.31 258 SER A O 1
ATOM 1923 N N . PRO A 1 259 ? -18.315 -4.119 21.809 1.00 49.06 259 PRO A N 1
ATOM 1924 C CA . PRO A 1 259 ? -19.745 -4.118 22.102 1.00 49.06 259 PRO A CA 1
ATOM 1925 C C . PRO A 1 259 ? -20.416 -3.010 21.275 1.00 49.06 259 PRO A C 1
ATOM 1927 O O . PRO A 1 259 ? -19.930 -1.877 21.256 1.00 49.06 259 PRO A O 1
ATOM 1930 N N . GLY A 1 260 ? -21.464 -3.384 20.535 1.00 47.38 260 GLY A N 1
ATOM 1931 C CA . GLY A 1 260 ? -22.258 -2.479 19.695 1.00 47.38 260 GLY A CA 1
ATOM 1932 C C . GLY A 1 260 ? -23.007 -1.415 20.481 1.00 47.38 260 GLY A C 1
ATOM 1933 O O . GLY A 1 260 ? -23.331 -1.669 21.663 1.00 47.38 260 GLY A O 1
#